Protein AF-A0A3B8W285-F1 (afdb_monomer)

Solvent-accessible surface area (backbone atoms only — not comparable to full-atom values): 14422 Å² total; per-residue (Å²): 135,90,83,89,79,91,83,79,86,81,79,77,78,78,77,78,75,62,75,26,30,38,32,30,69,88,68,50,74,49,61,34,55,68,43,82,42,86,53,94,44,56,13,34,39,40,37,43,49,100,56,81,46,75,44,44,38,85,51,39,54,36,34,39,49,89,80,42,44,29,32,54,42,79,53,93,93,20,34,38,73,24,41,56,78,41,83,57,55,45,22,33,32,27,30,60,43,98,92,41,95,49,66,74,39,46,36,41,33,36,74,88,68,54,69,46,69,69,52,89,74,58,40,38,62,55,50,18,61,73,40,49,93,40,54,75,58,16,48,37,20,56,76,55,81,41,54,80,91,40,44,72,56,52,42,51,52,50,31,51,50,51,47,52,51,47,49,50,52,51,56,60,60,44,64,78,76,43,74,58,57,55,48,49,54,49,51,53,52,54,56,72,70,56,87,58,82,63,47,69,60,40,52,52,43,51,50,53,52,51,55,34,54,71,67,73,44,86,80,56,66,65,55,59,53,48,41,54,61,59,26,65,89,36,64,70,61,35,54,53,48,50,59,41,53,56,51,62,60,72,76,106

pLDDT: mean 85.95, std 15.09, range [41.0, 97.81]

Secondary structure (DSSP, 8-state):
--------------------EEEETTS-EEESEEEEE--SSB-EEEEESSSEEEEETTTEEEEEETTEEEEEEEETTEEEEEEEEE-SSEEEEEE--TT-SS--EEEEEETTS-EEE--SSSHHHHHHHHTTTSHHHHHHHHHTSS-GGGHHHHHHHHHHHHHHHHHHHHHSSS-S--HHHHHHHHHHHHHHH---TTHHHHHHHHHHHHHHHHTTPPPPHHHHHHHHHHGGG-HHHHHHHHHHHHHHHH--

Radius of gyration: 27.96 Å; Cα contacts (8 Å, |Δi|>4): 337; chains: 1; bounding box: 48×95×62 Å

Sequence (252 aa):
MKWLLFSLGCAAATLGHTQDFVVLNTRDTLRGKVKLMSYDLLDRVHLQGERKQTFTAREVRMVQLEGITYRPVRLGNGVRFMQELRSGYLSFYAYREPTSNRYDGRLLQLASGNQIDLPNIGFKKQVSEFLRECPALADSIREGKKGRNELDLIITEFNACMDAKTANRTAGAIPAATPVAANVTRLQQELSEADFPNKKDAEDMLSDIIKRTSNNEKLPNYLVEGLTNLLRTQPELLEQWNNIKDALRKGN

Nearest PDB structures (foldseek):
  6c48-assembly1_A  TM=5.195E-01  e=3.027E+00  Homo sapiens
  8glv-assembly1_Eb  TM=1.574E-01  e=5.348E-01  Chlamydomonas reinhardtii

Foldseek 3Di:
DDDDDDDDDPPPPPPPFPFKWWQFPVRDIGTAAWDWADDDAWIKIWGDDVDIDIDILNGTAWIQHRNWIWHFADDVRHTDTWTFPDDAQKTKTFDADPVGPDSPWIKIAGPVNDIDTCDPPCNLPPVLVVLVVQNVLSVCSVVPVDDPVCVVVSRVVSRVSVVVVVVVLVVVLVPPDDVLNVLLVVLLVVLVVDDDPCSVVLNVLSVVVSVCVSVVHDDDPCSLVVNLVRCPVPVVSNVSSVVSVVVSVVVD

Mean predicted aligned error: 15.87 Å

Structure (mmCIF, N/CA/C/O backbone):
data_AF-A0A3B8W285-F1
#
_entry.id   AF-A0A3B8W285-F1
#
loop_
_atom_site.group_PDB
_atom_site.id
_atom_site.type_symbol
_atom_site.label_atom_id
_atom_site.label_alt_id
_atom_site.label_comp_id
_atom_site.label_asym_id
_atom_site.label_entity_id
_atom_site.label_seq_id
_atom_site.pdbx_PDB_ins_code
_atom_site.Cartn_x
_atom_site.Cartn_y
_atom_site.Cartn_z
_atom_site.occupancy
_atom_site.B_iso_or_equiv
_atom_site.auth_seq_id
_atom_site.auth_comp_id
_atom_site.auth_asym_id
_atom_site.auth_atom_id
_atom_site.pdbx_PDB_model_num
ATOM 1 N N . MET A 1 1 ? 26.100 -58.372 28.483 1.00 41.75 1 MET A N 1
ATOM 2 C CA . MET A 1 1 ? 26.082 -57.879 27.089 1.00 41.75 1 MET A CA 1
ATOM 3 C C . MET A 1 1 ? 24.917 -56.918 26.938 1.00 41.75 1 MET A C 1
ATOM 5 O O . MET A 1 1 ? 23.794 -57.285 27.249 1.00 41.75 1 MET A O 1
ATOM 9 N N . LYS A 1 2 ? 25.228 -55.672 26.566 1.00 42.31 2 LYS A N 1
ATOM 10 C CA . LYS A 1 2 ? 24.300 -54.567 26.292 1.00 42.31 2 LYS A CA 1
ATOM 11 C C . LYS A 1 2 ? 23.461 -54.875 25.053 1.00 42.31 2 LYS A C 1
ATOM 13 O O . LYS A 1 2 ? 24.070 -55.133 24.025 1.00 42.31 2 LYS A O 1
ATOM 18 N N . TRP A 1 3 ? 22.142 -54.725 25.121 1.00 41.72 3 TRP A N 1
ATOM 19 C CA . TRP A 1 3 ? 21.320 -54.410 23.948 1.00 41.72 3 TRP A CA 1
ATOM 20 C C . TRP A 1 3 ? 20.362 -53.269 24.311 1.00 41.72 3 TRP A C 1
ATOM 22 O O . TRP A 1 3 ? 19.372 -53.450 25.011 1.00 41.72 3 TRP A O 1
ATOM 32 N N . LEU A 1 4 ? 20.756 -52.071 23.878 1.00 48.91 4 LEU A N 1
ATOM 33 C CA . LEU A 1 4 ? 19.952 -50.857 23.771 1.00 48.91 4 LEU A CA 1
ATOM 34 C C . LEU A 1 4 ? 19.310 -50.871 22.376 1.00 48.91 4 LEU A C 1
ATOM 36 O O . LEU A 1 4 ? 20.034 -50.894 21.386 1.00 48.91 4 LEU A O 1
ATOM 40 N N . LEU A 1 5 ? 17.983 -50.826 22.299 1.00 51.00 5 LEU A N 1
ATOM 41 C CA . LEU A 1 5 ? 17.200 -50.519 21.092 1.00 51.00 5 LEU A CA 1
ATOM 42 C C . LEU A 1 5 ? 16.100 -49.562 21.581 1.00 51.00 5 LEU A C 1
ATOM 44 O O . LEU A 1 5 ? 15.253 -49.976 22.360 1.00 51.00 5 LEU A O 1
ATOM 48 N N . PHE A 1 6 ? 16.203 -48.235 21.452 1.00 53.69 6 PHE A N 1
ATOM 49 C CA . PHE A 1 6 ? 16.161 -47.388 20.249 1.00 53.69 6 PHE A CA 1
ATOM 50 C C . PHE A 1 6 ? 14.916 -47.611 19.380 1.00 53.69 6 PHE A C 1
ATOM 52 O O . PHE A 1 6 ? 14.901 -48.474 18.510 1.00 53.69 6 PHE A O 1
ATOM 59 N N . SER A 1 7 ? 13.871 -46.820 19.643 1.00 51.09 7 SER A N 1
ATOM 60 C CA . SER A 1 7 ? 12.795 -46.358 18.737 1.00 51.09 7 SER A CA 1
ATOM 61 C C . SER A 1 7 ? 11.650 -45.825 19.620 1.00 51.09 7 SER A C 1
ATOM 63 O O . SER A 1 7 ? 11.424 -46.345 20.701 1.00 51.09 7 SER A O 1
ATOM 65 N N . LEU A 1 8 ? 10.895 -44.776 19.316 1.00 47.47 8 LEU A N 1
ATOM 66 C CA . LEU A 1 8 ? 10.799 -43.898 18.161 1.00 47.47 8 LEU A CA 1
ATOM 67 C C . LEU A 1 8 ? 10.173 -42.602 18.715 1.00 47.47 8 LEU A C 1
ATOM 69 O O . LEU A 1 8 ? 9.067 -42.631 19.251 1.00 47.47 8 LEU A O 1
ATOM 73 N N . GLY A 1 9 ? 10.880 -41.475 18.655 1.00 49.47 9 GLY A N 1
ATOM 74 C CA . GLY A 1 9 ? 10.303 -40.183 19.023 1.00 49.47 9 GLY A CA 1
ATOM 75 C C . GLY A 1 9 ? 9.387 -39.696 17.904 1.00 49.47 9 GLY A C 1
ATOM 76 O O . GLY A 1 9 ? 9.877 -39.252 16.869 1.00 49.47 9 GLY A O 1
ATOM 77 N N . CYS A 1 10 ? 8.068 -39.774 18.094 1.00 51.81 10 CYS A N 1
ATOM 78 C CA . CYS A 1 10 ? 7.107 -39.058 17.256 1.00 51.81 10 CYS A CA 1
ATOM 79 C C . CYS A 1 10 ? 7.276 -37.551 17.489 1.00 51.81 10 CYS A C 1
ATOM 81 O O . CYS A 1 10 ? 6.694 -36.980 18.409 1.00 51.81 10 CYS A O 1
ATOM 83 N N . ALA A 1 11 ? 8.077 -36.900 16.647 1.00 52.97 11 ALA A N 1
ATOM 84 C CA . ALA A 1 11 ? 8.055 -35.454 16.509 1.00 52.97 11 ALA A CA 1
ATOM 85 C C . ALA A 1 11 ? 6.725 -35.058 15.846 1.00 52.97 11 ALA A C 1
ATOM 87 O O . ALA A 1 11 ? 6.586 -35.088 14.624 1.00 52.97 11 ALA A O 1
ATOM 88 N N . ALA A 1 12 ? 5.720 -34.740 16.662 1.00 55.06 12 ALA A N 1
ATOM 89 C CA . ALA A 1 12 ? 4.496 -34.111 16.195 1.00 55.06 12 ALA A CA 1
ATOM 90 C C . ALA A 1 12 ? 4.842 -32.697 15.705 1.00 55.06 12 ALA A C 1
ATOM 92 O O . ALA A 1 12 ? 5.025 -31.775 16.497 1.00 55.06 12 ALA A O 1
ATOM 93 N N . ALA A 1 13 ? 4.963 -32.536 14.388 1.00 54.25 13 ALA A N 1
ATOM 94 C CA . ALA A 1 13 ? 4.990 -31.228 13.759 1.00 54.25 13 ALA A CA 1
ATOM 95 C C . ALA A 1 13 ? 3.625 -30.566 13.997 1.00 54.25 13 ALA A C 1
ATOM 97 O O . ALA A 1 13 ? 2.634 -30.895 13.346 1.00 54.25 13 ALA A O 1
ATOM 98 N N . THR A 1 14 ? 3.554 -29.650 14.962 1.00 53.72 14 THR A N 1
ATOM 99 C CA . THR A 1 14 ? 2.408 -28.757 15.119 1.00 53.72 14 THR A CA 1
ATOM 100 C C . THR A 1 14 ? 2.377 -27.831 13.909 1.00 53.72 14 THR A C 1
ATOM 102 O O . THR A 1 14 ? 3.060 -26.807 13.879 1.00 53.72 14 THR A O 1
ATOM 105 N N . LEU A 1 15 ? 1.609 -28.205 12.886 1.00 49.81 15 LEU A N 1
ATOM 106 C CA . LEU A 1 15 ? 1.186 -27.289 11.836 1.00 49.81 15 LEU A CA 1
ATOM 107 C C . LEU A 1 15 ? 0.346 -26.207 12.518 1.00 49.81 15 LEU A C 1
ATOM 109 O O . LEU A 1 15 ? -0.826 -26.413 12.826 1.00 49.81 15 LEU A O 1
ATOM 113 N N . GLY A 1 16 ? 0.973 -25.074 12.832 1.00 49.16 16 GLY A N 1
ATOM 114 C CA . GLY A 1 16 ? 0.271 -23.901 13.324 1.00 49.16 16 GLY A CA 1
ATOM 115 C C . GLY A 1 16 ? -0.684 -23.422 12.241 1.00 49.16 16 GLY A C 1
ATOM 116 O O . GLY A 1 16 ? -0.274 -22.714 11.325 1.00 49.16 16 GLY A O 1
ATOM 117 N N . HIS A 1 17 ? -1.953 -23.820 12.316 1.00 58.84 17 HIS A N 1
ATOM 118 C CA . HIS A 1 17 ? -2.992 -23.196 11.513 1.00 58.84 17 HIS A CA 1
ATOM 119 C C . HIS A 1 17 ? -3.120 -21.746 11.969 1.00 58.84 17 HIS A C 1
ATOM 121 O O . HIS A 1 17 ? -3.664 -21.454 13.034 1.00 58.84 17 HIS A O 1
ATOM 127 N N . THR A 1 18 ? -2.580 -20.829 11.167 1.00 72.69 18 THR A N 1
ATOM 128 C CA . THR A 1 18 ? -2.846 -19.403 11.318 1.00 72.69 18 THR A CA 1
ATOM 129 C C . THR A 1 18 ? -4.350 -19.204 11.182 1.00 72.69 18 THR A C 1
ATOM 131 O O . THR A 1 18 ? -4.908 -19.379 10.104 1.00 72.69 18 THR A O 1
ATOM 134 N N . GLN A 1 19 ? -5.012 -18.897 12.295 1.00 87.12 19 GLN A N 1
ATOM 135 C CA . GLN A 1 19 ? -6.449 -18.668 12.320 1.00 87.12 19 GLN A CA 1
ATOM 136 C C . GLN A 1 19 ? -6.794 -17.443 11.468 1.00 87.12 19 GLN A C 1
ATOM 138 O O . GLN A 1 19 ? -6.199 -16.383 11.667 1.00 87.12 19 GLN A O 1
ATOM 143 N N . ASP A 1 20 ? -7.771 -17.582 10.572 1.00 95.44 20 ASP A N 1
ATOM 144 C CA . ASP A 1 20 ? -8.272 -16.485 9.743 1.00 95.44 20 ASP A CA 1
ATOM 145 C C . ASP A 1 20 ? -8.835 -15.337 10.596 1.00 95.44 20 ASP A C 1
ATOM 147 O O . ASP A 1 20 ? -9.425 -15.539 11.669 1.00 95.44 20 ASP A O 1
ATOM 151 N N . PHE A 1 21 ? -8.668 -14.110 10.105 1.00 96.12 21 PHE A N 1
ATOM 152 C CA . PHE A 1 21 ? -9.188 -12.921 10.770 1.00 96.12 21 PHE A CA 1
ATOM 153 C C . PHE A 1 21 ? -9.436 -11.762 9.808 1.00 96.12 21 PHE A C 1
ATOM 155 O O . PHE A 1 21 ? -8.876 -11.677 8.717 1.00 96.12 21 PHE A O 1
ATOM 162 N N . VAL A 1 22 ? -10.271 -10.829 10.247 1.00 97.19 22 VAL A N 1
ATOM 163 C CA . VAL A 1 22 ? -10.551 -9.563 9.574 1.00 97.19 22 VAL A CA 1
ATOM 164 C C . VAL A 1 22 ? -10.135 -8.438 10.507 1.00 97.19 22 VAL A C 1
ATOM 166 O O . VAL A 1 22 ? -10.511 -8.432 11.676 1.00 97.19 22 VAL A O 1
ATOM 169 N N . VAL A 1 23 ? -9.374 -7.477 9.994 1.00 96.94 23 VAL A N 1
ATOM 170 C CA . VAL A 1 23 ? -9.072 -6.229 10.700 1.00 96.94 23 VAL A CA 1
ATOM 171 C C . VAL A 1 23 ? -9.965 -5.147 10.122 1.00 96.94 23 VAL A C 1
ATOM 173 O O . VAL A 1 23 ? -9.917 -4.898 8.918 1.00 96.94 23 VAL A O 1
ATOM 176 N N . LEU A 1 24 ? -10.770 -4.503 10.958 1.00 96.81 24 LEU A N 1
ATOM 177 C CA . LEU A 1 24 ? -11.629 -3.390 10.564 1.00 96.81 24 LEU A CA 1
ATOM 178 C C . LEU A 1 24 ? -10.856 -2.065 10.550 1.00 96.81 24 LEU A C 1
ATOM 180 O O . LEU A 1 24 ? -9.805 -1.919 11.179 1.00 96.81 24 LEU A O 1
ATOM 184 N N . ASN A 1 25 ? -11.399 -1.060 9.866 1.00 91.62 25 ASN A N 1
ATOM 185 C CA . ASN A 1 25 ? -10.850 0.300 9.897 1.00 91.62 25 ASN A CA 1
ATOM 186 C C . ASN A 1 25 ? -10.944 0.944 11.292 1.00 91.62 25 ASN A C 1
ATOM 188 O O . ASN A 1 25 ? -10.107 1.779 11.631 1.00 91.62 25 ASN A O 1
ATOM 192 N N . THR A 1 26 ? -11.874 0.479 12.135 1.00 91.75 26 THR A N 1
ATOM 193 C CA . THR A 1 26 ? -11.964 0.806 13.572 1.00 91.75 26 THR A CA 1
ATOM 194 C C . THR A 1 26 ? -10.826 0.210 14.408 1.00 91.75 26 THR A C 1
ATOM 196 O O . THR A 1 26 ? -10.716 0.526 15.586 1.00 91.75 26 THR A O 1
ATOM 199 N N . ARG A 1 27 ? -9.937 -0.590 13.796 1.00 82.12 27 ARG A N 1
ATOM 200 C CA . ARG A 1 27 ? -8.829 -1.344 14.414 1.00 82.12 27 ARG A CA 1
ATOM 201 C C . ARG A 1 27 ? -9.248 -2.566 15.231 1.00 82.12 27 ARG A C 1
ATOM 203 O O . ARG A 1 27 ? -8.385 -3.212 15.821 1.00 82.12 27 ARG A O 1
ATOM 210 N N . ASP A 1 28 ? -10.517 -2.949 15.177 1.00 89.12 28 ASP A N 1
ATOM 211 C CA . ASP A 1 28 ? -10.965 -4.220 15.740 1.00 89.12 28 ASP A CA 1
ATOM 212 C C . ASP A 1 28 ? -10.448 -5.387 14.898 1.00 89.12 28 ASP A C 1
ATOM 214 O O . ASP A 1 28 ? -10.503 -5.357 13.666 1.00 89.12 28 ASP A O 1
ATOM 218 N N . THR A 1 29 ? -9.949 -6.427 15.564 1.00 95.25 29 THR A N 1
ATOM 219 C CA . THR A 1 29 ? -9.550 -7.680 14.915 1.00 95.25 29 THR A CA 1
ATOM 220 C C . THR A 1 29 ? -10.549 -8.760 15.276 1.00 95.25 29 THR A C 1
ATOM 222 O O . THR A 1 29 ? -10.659 -9.156 16.435 1.00 95.25 29 THR A O 1
ATOM 225 N N . LEU A 1 30 ? -11.266 -9.254 14.275 1.00 95.31 30 LEU A N 1
ATOM 226 C CA . LEU A 1 30 ? -12.302 -10.259 14.437 1.00 95.31 30 LEU A CA 1
ATOM 227 C C . LEU A 1 30 ? -11.817 -11.586 13.856 1.00 95.31 30 LEU A C 1
ATOM 229 O O . LEU A 1 30 ? -11.420 -11.655 12.693 1.00 95.31 30 LEU A O 1
ATOM 233 N N . ARG A 1 31 ? -11.836 -12.644 14.668 1.00 95.44 31 ARG A N 1
ATOM 234 C CA . ARG A 1 31 ? -11.354 -13.983 14.299 1.00 95.44 31 ARG A CA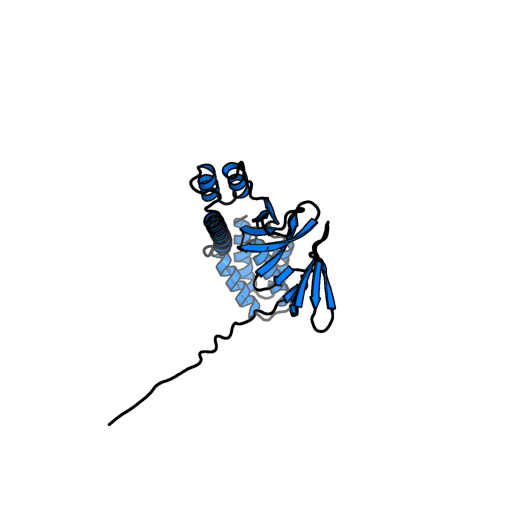 1
ATOM 235 C C . ARG A 1 31 ? -12.523 -14.911 14.004 1.00 95.44 31 ARG A C 1
ATOM 237 O O . ARG A 1 31 ? -13.576 -14.808 14.629 1.00 95.44 31 ARG A O 1
ATOM 244 N N . GLY A 1 32 ? -12.338 -15.835 13.071 1.00 94.31 32 GLY A N 1
ATOM 245 C CA . GLY A 1 32 ? -13.382 -16.780 12.680 1.00 94.31 32 GLY A CA 1
ATOM 246 C C . GLY A 1 32 ? -13.183 -17.266 11.258 1.00 94.31 32 GLY A C 1
ATOM 247 O O . GLY A 1 32 ? -12.227 -16.881 10.599 1.00 94.31 32 GLY A O 1
ATOM 248 N N . LYS A 1 33 ? -14.095 -18.102 10.764 1.00 95.56 33 LYS A N 1
ATOM 249 C CA . LYS A 1 33 ? -14.014 -18.578 9.381 1.00 95.56 33 LYS A CA 1
ATOM 250 C C . LYS A 1 33 ? -14.341 -17.432 8.431 1.00 95.56 33 LYS A C 1
ATOM 252 O O . LYS A 1 33 ? -15.436 -16.866 8.496 1.00 95.56 33 LYS A O 1
ATOM 257 N N . VAL A 1 34 ? -13.407 -17.115 7.543 1.00 96.81 34 VAL A N 1
ATOM 258 C CA . VAL A 1 34 ? -13.532 -16.001 6.607 1.00 96.81 34 VAL A CA 1
ATOM 259 C C . VAL A 1 34 ? -13.920 -16.498 5.217 1.00 96.81 34 VAL A C 1
ATOM 261 O O . VAL A 1 34 ? -13.462 -17.536 4.751 1.00 96.81 34 VAL A O 1
ATOM 264 N N . LYS A 1 35 ? -14.776 -15.745 4.523 1.00 96.75 35 LYS A N 1
ATOM 265 C CA . LYS A 1 35 ? -15.060 -15.943 3.100 1.00 96.75 35 LYS A CA 1
ATOM 266 C C . LYS A 1 35 ? -15.133 -14.603 2.380 1.00 96.75 35 LYS A C 1
ATOM 268 O O . LYS A 1 35 ? -15.957 -13.757 2.726 1.00 96.75 35 LYS A O 1
ATOM 273 N N . LEU A 1 36 ? -14.311 -14.431 1.349 1.00 95.81 36 LEU A N 1
ATOM 274 C CA . LEU A 1 36 ? -14.370 -13.268 0.465 1.00 95.81 36 LEU A CA 1
ATOM 275 C C . LEU A 1 36 ? -15.492 -13.436 -0.566 1.00 95.81 36 LEU A C 1
ATOM 277 O O . LEU A 1 36 ? -15.681 -14.511 -1.135 1.00 95.81 36 LEU A O 1
ATOM 281 N N . MET A 1 37 ? -16.225 -12.356 -0.807 1.00 94.44 37 MET A N 1
ATOM 282 C CA . MET A 1 37 ? -17.352 -12.286 -1.730 1.00 94.44 37 MET A CA 1
ATOM 283 C C . MET A 1 37 ? -17.114 -11.140 -2.713 1.00 94.44 37 MET A C 1
ATOM 285 O O . MET A 1 37 ? -17.034 -9.977 -2.315 1.00 94.44 37 MET A O 1
ATOM 289 N N . SER A 1 38 ? -16.998 -11.468 -3.996 1.00 91.12 38 SER A N 1
ATOM 290 C CA . SER A 1 38 ? -16.853 -10.482 -5.071 1.00 91.12 38 SER A CA 1
ATOM 291 C C . SER A 1 38 ? -18.216 -9.946 -5.486 1.00 91.12 38 SER A C 1
ATOM 293 O O . SER A 1 38 ? -19.158 -10.721 -5.634 1.00 91.12 38 SER A O 1
ATOM 295 N N . TYR A 1 39 ? -18.298 -8.644 -5.732 1.00 90.25 39 TYR A N 1
ATOM 296 C CA . TYR A 1 39 ? -19.475 -7.982 -6.311 1.00 90.25 39 TYR A CA 1
ATOM 297 C C . TYR A 1 39 ? -19.027 -7.007 -7.399 1.00 90.25 39 TYR A C 1
ATOM 299 O O . TYR A 1 39 ? -17.837 -6.779 -7.531 1.00 90.25 39 TYR A O 1
ATOM 307 N N . ASP A 1 40 ? -19.919 -6.364 -8.149 1.00 85.19 40 ASP A N 1
ATOM 308 C CA . ASP A 1 40 ? -19.495 -5.533 -9.293 1.00 85.19 40 ASP A CA 1
ATOM 309 C C . ASP A 1 40 ? -18.757 -4.247 -8.908 1.00 85.19 40 ASP A C 1
ATOM 311 O O . ASP A 1 40 ? -17.862 -3.814 -9.626 1.00 85.19 40 ASP A O 1
ATOM 315 N N . LEU A 1 41 ? -19.060 -3.649 -7.756 1.00 90.88 41 LEU A N 1
ATOM 316 C CA . LEU A 1 41 ? -18.457 -2.372 -7.341 1.00 90.88 41 LEU A CA 1
ATOM 317 C C . LEU A 1 41 ? -17.748 -2.446 -5.991 1.00 90.88 41 LEU A C 1
ATOM 319 O O . LEU A 1 41 ? -16.820 -1.682 -5.735 1.00 90.88 41 LEU A O 1
ATOM 323 N N . LEU A 1 42 ? -18.186 -3.327 -5.097 1.00 94.69 42 LEU A N 1
ATOM 324 C CA . LEU A 1 42 ? -17.699 -3.324 -3.725 1.00 94.69 42 LEU A CA 1
ATOM 325 C C . LEU A 1 42 ? -17.701 -4.732 -3.151 1.00 94.69 42 LEU A C 1
ATOM 327 O O . LEU A 1 42 ? -18.758 -5.262 -2.809 1.00 94.69 42 LEU A O 1
ATOM 331 N N . ASP A 1 43 ? -16.511 -5.311 -3.029 1.00 95.75 43 ASP A N 1
ATOM 332 C CA . ASP A 1 43 ? -16.357 -6.631 -2.429 1.00 95.75 43 ASP A CA 1
ATOM 333 C C . ASP A 1 43 ? -16.793 -6.625 -0.957 1.00 95.75 43 ASP A C 1
ATOM 335 O O . ASP A 1 43 ? -16.817 -5.592 -0.277 1.00 95.75 43 ASP A O 1
ATOM 339 N N . ARG A 1 44 ? -17.149 -7.807 -0.456 1.00 97.69 44 ARG A N 1
ATOM 340 C CA . ARG A 1 44 ? -17.528 -8.033 0.940 1.00 97.69 44 ARG A CA 1
ATOM 341 C C . ARG A 1 44 ? -16.757 -9.207 1.518 1.00 97.69 44 ARG A C 1
ATOM 343 O O . ARG A 1 44 ? -16.269 -10.070 0.794 1.00 97.69 44 ARG A O 1
ATOM 350 N N . VAL A 1 45 ? -16.686 -9.253 2.837 1.00 97.56 45 VAL A N 1
ATOM 351 C CA . VAL A 1 45 ? -16.172 -10.389 3.590 1.00 97.56 45 VAL A CA 1
ATOM 352 C C . VAL A 1 45 ? -17.256 -10.890 4.532 1.00 97.56 45 VAL A C 1
ATOM 354 O O . VAL A 1 45 ? -17.870 -10.117 5.266 1.00 97.56 45 VAL A O 1
ATOM 357 N N . HIS A 1 46 ? -17.516 -12.191 4.484 1.00 97.75 46 HIS A N 1
ATOM 358 C CA . HIS A 1 46 ? -18.317 -12.887 5.478 1.00 97.75 46 HIS A CA 1
ATOM 359 C C . HIS A 1 46 ? -17.382 -13.445 6.543 1.00 97.75 46 HIS A C 1
ATOM 361 O O . HIS A 1 46 ? -16.450 -14.183 6.221 1.00 97.75 46 HIS A O 1
ATOM 367 N N . LEU A 1 47 ? -17.661 -13.118 7.798 1.00 96.94 47 LEU A N 1
ATOM 368 C CA . LEU A 1 47 ? -16.971 -13.667 8.952 1.00 96.94 47 LEU A CA 1
ATOM 369 C C . LEU A 1 47 ? -17.953 -14.507 9.765 1.00 96.94 47 LEU A C 1
ATOM 371 O O . LEU A 1 47 ? -19.014 -14.028 10.165 1.00 96.94 47 LEU A O 1
ATOM 375 N N . GLN A 1 48 ? -17.589 -15.758 10.018 1.00 95.94 48 GLN A N 1
ATOM 376 C CA . GLN A 1 48 ? -18.318 -16.656 10.902 1.00 95.94 48 GLN A CA 1
ATOM 377 C C . GLN A 1 48 ? -17.500 -16.875 12.181 1.00 95.94 48 GLN A C 1
ATOM 379 O O . GLN A 1 48 ? -16.608 -17.724 12.215 1.00 95.94 48 GLN A O 1
ATOM 384 N N . GLY A 1 49 ? -17.806 -16.082 13.209 1.00 91.12 49 GLY A N 1
ATOM 385 C CA . GLY A 1 49 ? -17.354 -16.282 14.590 1.00 91.12 49 GLY A CA 1
ATOM 386 C C . GLY A 1 49 ? -18.515 -16.766 15.461 1.00 91.12 49 GLY A C 1
ATOM 387 O O . GLY A 1 49 ? -19.283 -17.632 15.036 1.00 91.12 49 GLY A O 1
ATOM 388 N N . GLU A 1 50 ? -18.699 -16.149 16.634 1.00 89.38 50 GLU A N 1
ATOM 389 C CA . GLU A 1 50 ? -19.880 -16.367 17.492 1.00 89.38 50 GLU A CA 1
ATOM 390 C C . GLU A 1 50 ? -21.190 -16.034 16.769 1.00 89.38 50 GLU A C 1
ATOM 392 O O . GLU A 1 50 ? -22.197 -16.729 16.895 1.00 89.38 50 GLU A O 1
ATOM 397 N N . ARG A 1 51 ? -21.166 -14.962 15.971 1.00 92.12 51 ARG A N 1
ATOM 398 C CA . ARG A 1 51 ? -22.255 -14.560 15.085 1.00 92.12 51 ARG A CA 1
ATOM 399 C C . ARG A 1 51 ? -21.719 -14.398 13.676 1.00 92.12 51 ARG A C 1
ATOM 401 O O . ARG A 1 51 ? -20.559 -14.044 13.463 1.00 92.12 51 ARG A O 1
ATOM 408 N N . LYS A 1 52 ? -22.589 -14.646 12.701 1.00 95.50 52 LYS A N 1
ATOM 409 C CA . LYS A 1 52 ? -22.286 -14.363 11.303 1.00 95.50 52 LYS A CA 1
ATOM 410 C C . LYS A 1 52 ? -22.343 -12.854 11.081 1.00 95.50 52 LYS A C 1
ATOM 412 O O . LYS A 1 52 ? -23.377 -12.239 11.325 1.00 95.50 52 LYS A O 1
ATOM 417 N N . GLN A 1 53 ? -21.255 -12.279 10.590 1.00 96.94 53 GLN A N 1
ATOM 418 C CA . GLN A 1 53 ? -21.151 -10.861 10.257 1.00 96.94 53 GLN A CA 1
ATOM 419 C C . GLN A 1 53 ? -20.701 -10.691 8.807 1.00 96.94 53 GLN A C 1
ATOM 421 O O . GLN A 1 53 ? -20.094 -11.582 8.208 1.00 96.94 53 GLN A O 1
ATOM 426 N N . THR A 1 54 ? -21.051 -9.556 8.211 1.00 97.62 54 THR A N 1
ATOM 427 C CA . THR A 1 54 ? -20.665 -9.196 6.845 1.00 97.62 54 THR A CA 1
ATOM 428 C C . THR A 1 54 ? -20.160 -7.770 6.846 1.00 97.62 54 THR A C 1
ATOM 430 O O . THR A 1 54 ? -20.853 -6.889 7.341 1.00 97.62 54 THR A O 1
ATOM 433 N N . PHE A 1 55 ? -18.985 -7.561 6.264 1.00 97.31 55 PHE A N 1
ATOM 434 C CA . PHE A 1 55 ? -18.364 -6.247 6.139 1.00 97.31 55 PHE A CA 1
ATOM 435 C C . PHE A 1 55 ? -18.058 -5.968 4.673 1.00 97.31 55 PHE A C 1
ATOM 437 O O . PHE A 1 55 ? -17.702 -6.871 3.914 1.00 97.31 55 PHE A O 1
ATOM 444 N N . THR A 1 56 ? -18.197 -4.722 4.256 1.00 97.56 56 THR A N 1
ATOM 445 C CA . THR A 1 56 ? -17.778 -4.255 2.936 1.00 97.56 56 THR A CA 1
ATOM 446 C C . THR A 1 56 ? -16.277 -3.984 2.909 1.00 97.56 56 THR A C 1
ATOM 448 O O . THR A 1 56 ? -15.659 -3.699 3.933 1.00 97.56 56 THR A O 1
ATOM 451 N N . ALA A 1 57 ? -15.671 -3.984 1.722 1.00 96.50 57 ALA A N 1
ATOM 452 C CA . ALA A 1 57 ? -14.257 -3.649 1.556 1.00 96.50 57 ALA A CA 1
ATOM 453 C C . ALA A 1 57 ? -13.893 -2.223 2.028 1.00 96.50 57 ALA A C 1
ATOM 455 O O . ALA A 1 57 ? -12.722 -1.936 2.236 1.00 96.50 57 ALA A O 1
ATOM 456 N N . ARG A 1 58 ? -14.879 -1.336 2.239 1.00 95.31 58 ARG A N 1
ATOM 457 C CA . ARG A 1 58 ? -14.681 0.002 2.828 1.00 95.31 58 ARG A CA 1
ATOM 458 C C . ARG A 1 58 ? -14.601 -0.001 4.353 1.00 95.31 58 ARG A C 1
ATOM 460 O O . ARG A 1 58 ? -14.088 0.952 4.925 1.00 95.31 58 ARG A O 1
ATOM 467 N N . GLU A 1 59 ? -15.127 -1.026 5.011 1.00 96.31 59 GLU A N 1
ATOM 468 C CA . GLU A 1 59 ? -15.115 -1.159 6.477 1.00 96.31 59 GLU A CA 1
ATOM 469 C C . GLU A 1 59 ? -13.910 -1.968 6.964 1.00 96.31 59 GLU A C 1
ATOM 471 O O . GLU A 1 59 ? -13.546 -1.929 8.139 1.00 96.31 59 GLU A O 1
ATOM 476 N N . VAL A 1 60 ? -13.278 -2.692 6.046 1.00 97.12 60 VAL A N 1
ATOM 477 C CA . VAL A 1 60 ? -12.157 -3.585 6.305 1.00 97.12 60 VAL A CA 1
ATOM 478 C C . VAL A 1 60 ? -10.845 -2.871 6.003 1.00 97.12 60 VAL A C 1
ATOM 480 O O . VAL A 1 60 ? -10.750 -2.104 5.053 1.00 97.12 60 VAL A O 1
ATOM 483 N N . ARG A 1 61 ? -9.820 -3.156 6.801 1.00 95.50 61 ARG A N 1
ATOM 484 C CA . ARG A 1 61 ? -8.434 -2.732 6.589 1.00 95.50 61 ARG A CA 1
ATOM 485 C C . ARG A 1 61 ? -7.599 -3.830 5.938 1.00 95.50 61 ARG A C 1
ATOM 487 O O . ARG A 1 61 ? -6.792 -3.562 5.051 1.00 95.50 61 ARG A O 1
ATOM 494 N N . MET A 1 62 ? -7.755 -5.061 6.413 1.00 96.75 62 MET A N 1
ATOM 495 C CA . MET A 1 62 ? -7.136 -6.248 5.831 1.00 96.75 62 MET A CA 1
ATOM 496 C C . MET A 1 62 ? -7.890 -7.509 6.239 1.00 96.75 62 MET A C 1
ATOM 498 O O . MET A 1 62 ? -8.619 -7.523 7.231 1.00 96.75 62 MET A O 1
ATOM 502 N N . VAL A 1 63 ? -7.663 -8.576 5.491 1.00 97.75 63 VAL A N 1
ATOM 503 C CA . VAL A 1 63 ? -8.164 -9.913 5.781 1.00 97.75 63 VAL A CA 1
ATOM 504 C C . VAL A 1 63 ? -6.992 -10.880 5.739 1.00 97.75 63 VAL A C 1
ATOM 506 O O . VAL A 1 63 ? -6.232 -10.866 4.777 1.00 97.75 63 VAL A O 1
ATOM 509 N N . GLN A 1 64 ? -6.859 -11.723 6.754 1.00 96.94 64 GLN A N 1
ATOM 510 C CA . GLN A 1 64 ? -6.003 -12.900 6.714 1.00 96.94 64 GLN A CA 1
ATOM 511 C C . GLN A 1 64 ? -6.885 -14.111 6.426 1.00 96.94 64 GLN A C 1
ATOM 513 O O . GLN A 1 64 ? -7.805 -14.396 7.194 1.00 96.94 64 GLN A O 1
ATOM 518 N N . LEU A 1 65 ? -6.614 -14.800 5.324 1.00 95.56 65 LEU A N 1
ATOM 519 C CA . LEU A 1 65 ? -7.343 -15.992 4.905 1.00 95.56 65 LEU A CA 1
ATOM 520 C C . LEU A 1 65 ? -6.337 -17.029 4.414 1.00 95.56 65 LEU A C 1
ATOM 522 O O . LEU A 1 65 ? -5.602 -16.758 3.467 1.00 95.56 65 LEU A O 1
ATOM 526 N N . GLU A 1 66 ? -6.297 -18.191 5.066 1.00 92.94 66 GLU A N 1
ATOM 527 C CA . GLU A 1 66 ? -5.423 -19.318 4.703 1.00 92.94 66 GLU A CA 1
ATOM 528 C C . GLU A 1 66 ? -3.934 -18.924 4.638 1.00 92.94 66 GLU A C 1
ATOM 530 O O . GLU A 1 66 ? -3.182 -19.348 3.765 1.00 92.94 66 GLU A O 1
ATOM 535 N N . GLY A 1 67 ? -3.497 -18.050 5.550 1.00 91.31 67 GLY A N 1
ATOM 536 C CA . GLY A 1 67 ? -2.121 -17.539 5.567 1.00 91.31 67 GLY A CA 1
ATOM 537 C C . GLY A 1 67 ? -1.814 -16.482 4.497 1.00 91.31 67 GLY A C 1
ATOM 538 O O . GLY A 1 67 ? -0.713 -15.940 4.493 1.00 91.31 67 GLY A O 1
ATOM 539 N N . ILE A 1 68 ? -2.786 -16.103 3.665 1.00 95.00 68 ILE A N 1
ATOM 540 C CA . ILE A 1 68 ? -2.649 -15.050 2.655 1.00 95.00 68 ILE A CA 1
ATOM 541 C C . ILE A 1 68 ? -3.304 -13.760 3.156 1.00 95.00 68 ILE A C 1
ATOM 543 O O . ILE A 1 68 ? -4.432 -13.761 3.658 1.00 95.00 68 ILE A O 1
ATOM 547 N N . THR A 1 69 ? -2.597 -12.646 2.989 1.00 96.88 69 THR A N 1
ATOM 548 C CA . THR A 1 69 ? -3.110 -11.311 3.298 1.00 96.88 69 THR A CA 1
ATOM 549 C C . THR A 1 69 ? -3.859 -10.748 2.100 1.00 96.88 69 THR A C 1
ATOM 551 O O . THR A 1 69 ? -3.341 -10.716 0.986 1.00 96.88 69 THR A O 1
ATOM 554 N N . TYR A 1 70 ? -5.065 -10.243 2.338 1.00 97.81 70 TYR A N 1
ATOM 555 C CA . TYR A 1 70 ? -5.851 -9.512 1.358 1.00 97.81 70 TYR A CA 1
ATOM 556 C C . TYR A 1 70 ? -6.108 -8.091 1.841 1.00 97.81 70 TYR A C 1
ATOM 558 O O . TYR A 1 70 ? -6.457 -7.869 3.004 1.00 97.81 70 TYR A O 1
ATOM 566 N N . ARG A 1 71 ? -5.997 -7.121 0.933 1.00 97.25 71 ARG A N 1
ATOM 567 C CA . ARG A 1 71 ? -6.311 -5.716 1.213 1.00 97.25 71 ARG A CA 1
ATOM 568 C C . ARG A 1 71 ? -7.376 -5.177 0.269 1.00 97.25 71 ARG A C 1
ATOM 570 O O . ARG A 1 71 ? -7.417 -5.585 -0.893 1.00 97.25 71 ARG A O 1
ATOM 577 N N . PRO A 1 72 ? -8.234 -4.264 0.747 1.00 96.38 72 PRO A N 1
ATOM 578 C CA . PRO A 1 72 ? -9.132 -3.528 -0.120 1.00 96.38 72 PRO A CA 1
ATOM 579 C C . PRO A 1 72 ? -8.336 -2.504 -0.932 1.00 96.38 72 PRO A C 1
ATOM 581 O O . PRO A 1 72 ? -7.698 -1.610 -0.382 1.00 96.38 72 PRO A O 1
ATOM 584 N N . VAL A 1 73 ? -8.388 -2.631 -2.251 1.00 95.81 73 VAL A N 1
ATOM 585 C CA . VAL A 1 73 ? -7.688 -1.756 -3.192 1.00 95.81 73 VAL A CA 1
ATOM 586 C C . VAL A 1 73 ? -8.684 -1.270 -4.239 1.00 95.81 73 VAL A C 1
ATOM 588 O O . VAL A 1 73 ? -9.554 -2.022 -4.690 1.00 95.81 73 VAL A O 1
ATOM 591 N N . ARG A 1 74 ? -8.597 0.011 -4.609 1.00 93.25 74 ARG A N 1
ATOM 592 C CA . ARG A 1 74 ? -9.447 0.582 -5.656 1.00 93.25 74 ARG A CA 1
ATOM 593 C C . ARG A 1 74 ? -9.022 0.017 -7.011 1.00 93.25 74 ARG A C 1
ATOM 595 O O . ARG A 1 74 ? -7.842 -0.010 -7.320 1.00 93.25 74 ARG A O 1
ATOM 602 N N . LEU A 1 75 ? -9.968 -0.407 -7.839 1.00 90.50 75 LEU A N 1
ATOM 603 C CA . LEU A 1 75 ? -9.708 -0.840 -9.213 1.00 90.50 75 LEU A CA 1
ATOM 604 C C . LEU A 1 75 ? -10.843 -0.341 -10.105 1.00 90.50 75 LEU A C 1
ATOM 606 O O . LEU A 1 75 ? -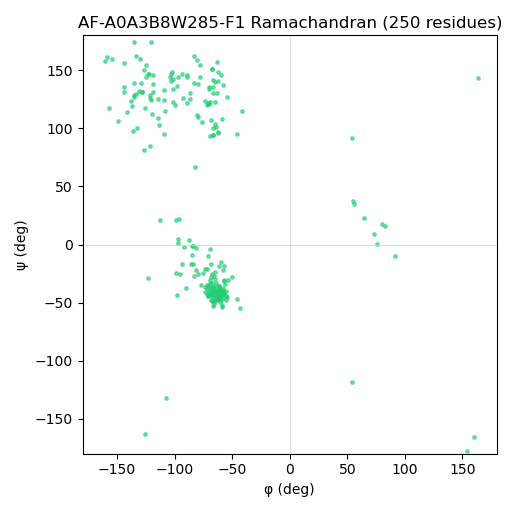12.001 -0.719 -9.918 1.00 90.50 75 LEU A O 1
ATOM 610 N N . GLY A 1 76 ? -10.519 0.567 -11.027 1.00 86.88 76 GLY A N 1
ATOM 611 C CA . GLY A 1 76 ? -11.518 1.309 -11.796 1.00 86.88 76 GLY A CA 1
ATOM 612 C C . GLY A 1 76 ? -12.526 2.017 -10.880 1.00 86.88 76 GLY A C 1
ATOM 613 O O . GLY A 1 76 ? -12.165 2.857 -10.047 1.00 86.88 76 GLY A O 1
ATOM 614 N N . ASN A 1 77 ? -13.798 1.640 -11.014 1.00 89.19 77 ASN A N 1
ATOM 615 C CA . ASN A 1 77 ? -14.914 2.233 -10.271 1.00 89.19 77 ASN A CA 1
ATOM 616 C C . ASN A 1 77 ? -15.232 1.505 -8.955 1.00 89.19 77 ASN A C 1
ATOM 618 O O . ASN A 1 77 ? -16.128 1.935 -8.229 1.00 89.19 77 ASN A O 1
ATOM 622 N N . GLY A 1 78 ? -14.525 0.412 -8.648 1.00 90.94 78 GLY A N 1
ATOM 623 C CA . GLY A 1 78 ? -14.821 -0.443 -7.503 1.00 90.94 78 GLY A CA 1
ATOM 624 C C . GLY A 1 78 ? -13.691 -0.573 -6.485 1.00 90.94 78 GLY A C 1
ATOM 625 O O . GLY A 1 78 ? -12.581 -0.080 -6.686 1.00 90.94 78 GLY A O 1
ATOM 626 N N . VAL A 1 79 ? -13.986 -1.256 -5.377 1.00 94.75 79 VAL A N 1
ATOM 627 C CA . VAL A 1 79 ? -13.010 -1.652 -4.350 1.00 94.75 79 VAL A CA 1
ATOM 628 C C . VAL A 1 79 ? -13.021 -3.170 -4.217 1.00 94.75 79 VAL A C 1
ATOM 630 O O . VAL A 1 79 ? -14.070 -3.775 -3.975 1.00 94.75 79 VAL A O 1
ATOM 633 N N . ARG A 1 80 ? -11.843 -3.770 -4.390 1.00 95.00 80 ARG A N 1
ATOM 634 C CA . ARG A 1 80 ? -11.630 -5.216 -4.474 1.00 95.00 80 ARG A CA 1
ATOM 635 C C . ARG A 1 80 ? -10.719 -5.703 -3.366 1.00 95.00 80 ARG A C 1
ATOM 637 O O . ARG A 1 80 ? -9.762 -5.013 -3.031 1.00 95.00 80 ARG A O 1
ATOM 644 N N . PHE A 1 81 ? -10.954 -6.913 -2.867 1.00 96.69 81 PHE A N 1
ATOM 645 C CA . PHE A 1 81 ? -9.955 -7.595 -2.044 1.00 96.69 81 PHE A CA 1
ATOM 646 C C . PHE A 1 81 ? -8.886 -8.232 -2.936 1.00 96.69 81 PHE A C 1
ATOM 648 O O . PHE A 1 81 ? -9.143 -9.215 -3.637 1.00 96.69 81 PHE A O 1
ATOM 655 N N . MET A 1 82 ? -7.684 -7.665 -2.900 1.00 97.06 82 MET A N 1
ATOM 656 C CA . MET A 1 82 ? -6.520 -8.132 -3.652 1.00 97.06 82 MET A CA 1
ATOM 657 C C . MET A 1 82 ? -5.548 -8.868 -2.737 1.00 97.06 82 MET A C 1
ATOM 659 O O . MET A 1 82 ? -5.392 -8.472 -1.585 1.00 97.06 82 MET A O 1
ATOM 663 N N . GLN A 1 83 ? -4.891 -9.909 -3.249 1.00 97.56 83 GLN A N 1
ATOM 664 C CA . GLN A 1 83 ? -3.818 -10.602 -2.534 1.00 97.56 83 GLN A CA 1
ATOM 665 C C . GLN A 1 83 ? -2.605 -9.683 -2.444 1.00 97.56 83 GLN A C 1
ATOM 667 O O . GLN A 1 83 ? -2.099 -9.233 -3.470 1.00 97.56 83 GLN A O 1
ATOM 672 N N . GLU A 1 84 ? -2.141 -9.404 -1.231 1.00 96.94 84 GLU A N 1
ATOM 673 C CA . GLU A 1 84 ? -0.904 -8.669 -0.988 1.00 96.94 84 GLU A CA 1
ATOM 674 C C . GLU A 1 84 ? 0.278 -9.628 -1.137 1.00 96.94 84 GLU A C 1
ATOM 676 O O . GLU A 1 84 ? 0.458 -10.542 -0.335 1.00 96.94 84 GLU A O 1
ATOM 681 N N . LEU A 1 85 ? 1.075 -9.426 -2.186 1.00 96.19 85 LEU A N 1
ATOM 682 C CA . LEU A 1 85 ? 2.282 -10.212 -2.445 1.00 96.19 85 LEU A CA 1
ATOM 683 C C . LEU A 1 85 ? 3.506 -9.570 -1.788 1.00 96.19 85 LEU A C 1
ATOM 685 O O . LEU A 1 85 ? 4.386 -10.266 -1.285 1.00 96.19 85 LEU A O 1
ATOM 689 N N . ARG A 1 86 ? 3.569 -8.232 -1.793 1.00 95.31 86 ARG A N 1
ATOM 690 C CA . ARG A 1 86 ? 4.595 -7.435 -1.107 1.00 95.31 86 ARG A CA 1
ATOM 691 C C . ARG A 1 86 ? 3.966 -6.159 -0.565 1.00 95.31 86 ARG A C 1
ATOM 693 O O . ARG A 1 86 ? 3.240 -5.483 -1.288 1.00 95.31 86 ARG A O 1
ATOM 700 N N . SER A 1 87 ? 4.295 -5.808 0.671 1.00 93.56 87 SER A N 1
ATOM 701 C CA . SER A 1 87 ? 3.898 -4.552 1.311 1.00 93.56 87 SER A CA 1
ATOM 702 C C . SER A 1 87 ? 5.059 -3.554 1.330 1.00 93.56 87 SER A C 1
ATOM 704 O O . SER A 1 87 ? 6.210 -3.963 1.483 1.00 93.56 87 SER A O 1
ATOM 706 N N . GLY A 1 88 ? 4.770 -2.256 1.260 1.00 93.31 88 GLY A N 1
ATOM 707 C CA . GLY A 1 88 ? 5.771 -1.193 1.413 1.00 93.31 88 GLY A CA 1
ATOM 708 C C . GLY A 1 88 ? 5.317 0.139 0.820 1.00 93.31 88 GLY A C 1
ATOM 709 O O . GLY A 1 88 ? 4.141 0.307 0.488 1.00 93.31 88 GLY A O 1
ATOM 710 N N . TYR A 1 89 ? 6.261 1.071 0.639 1.00 94.69 89 TYR A N 1
ATOM 711 C CA . TYR A 1 89 ? 6.033 2.312 -0.115 1.00 94.69 89 TYR A CA 1
ATOM 712 C C . TYR A 1 89 ? 5.552 2.044 -1.539 1.00 94.69 89 TYR A C 1
ATOM 714 O O . TYR A 1 89 ? 4.739 2.798 -2.061 1.00 94.69 89 TYR A O 1
ATOM 722 N N . LEU A 1 90 ? 6.033 0.960 -2.137 1.00 97.19 90 LEU A N 1
ATOM 723 C CA . LEU A 1 90 ? 5.489 0.310 -3.311 1.00 97.19 90 LEU A CA 1
ATOM 724 C C . LEU A 1 90 ? 5.004 -1.074 -2.888 1.00 97.19 90 LEU A C 1
ATOM 726 O O . LEU A 1 90 ? 5.796 -1.969 -2.583 1.00 97.19 90 LEU A O 1
ATOM 730 N N . SER A 1 91 ? 3.688 -1.221 -2.853 1.00 96.50 91 SER A N 1
ATOM 731 C CA . SER A 1 91 ? 3.013 -2.484 -2.595 1.00 96.50 91 SER A CA 1
ATOM 732 C C . SER A 1 91 ? 2.680 -3.181 -3.912 1.00 96.50 91 SER A C 1
ATOM 734 O O . SER A 1 91 ? 2.398 -2.536 -4.927 1.00 96.50 91 SER A O 1
ATOM 736 N N . PHE A 1 92 ? 2.723 -4.508 -3.893 1.00 97.62 92 PHE A N 1
ATOM 737 C CA . PHE A 1 92 ? 2.461 -5.359 -5.042 1.00 97.62 92 PHE A CA 1
ATOM 738 C C . PHE A 1 92 ? 1.314 -6.305 -4.741 1.00 97.62 92 PHE A C 1
ATOM 740 O O . PHE A 1 92 ? 1.347 -7.056 -3.762 1.00 97.62 92 PHE A O 1
ATOM 747 N N . TYR A 1 93 ? 0.317 -6.272 -5.615 1.00 97.81 93 TYR A N 1
ATOM 748 C CA . TYR A 1 93 ? -0.916 -7.011 -5.451 1.00 97.81 93 TYR A CA 1
ATOM 749 C C . TYR A 1 93 ? -1.185 -7.930 -6.635 1.00 97.81 93 TYR A C 1
ATOM 751 O O . TYR A 1 93 ? -0.903 -7.592 -7.790 1.00 97.81 93 TYR A O 1
ATOM 759 N N . ALA A 1 94 ? -1.810 -9.066 -6.342 1.00 96.88 94 ALA A N 1
ATOM 760 C CA . ALA A 1 94 ? -2.522 -9.850 -7.334 1.00 96.88 94 ALA A CA 1
ATOM 761 C C . ALA A 1 94 ? -4.031 -9.644 -7.189 1.00 96.88 94 ALA A C 1
ATOM 763 O O . ALA A 1 94 ? -4.562 -9.592 -6.077 1.00 96.88 94 ALA A O 1
ATOM 764 N N . TYR A 1 95 ? -4.737 -9.555 -8.312 1.00 94.50 95 TYR A N 1
ATOM 765 C CA . TYR A 1 95 ? -6.190 -9.393 -8.338 1.00 94.50 95 TYR A CA 1
ATOM 766 C C . TYR A 1 95 ? -6.846 -10.345 -9.331 1.00 94.50 95 TYR A C 1
ATOM 768 O O . TYR A 1 95 ? -6.198 -10.914 -10.209 1.00 94.50 95 TYR A O 1
ATOM 776 N N . ARG A 1 96 ? -8.154 -10.533 -9.153 1.00 91.50 96 ARG A N 1
ATOM 777 C CA . ARG A 1 96 ? -8.981 -11.333 -10.053 1.00 91.50 96 ARG A CA 1
ATOM 778 C C . ARG A 1 96 ? -9.470 -10.477 -11.202 1.00 91.50 96 ARG A C 1
ATOM 780 O O . ARG A 1 96 ? -10.100 -9.444 -10.971 1.00 91.50 96 ARG A O 1
ATOM 787 N N . GLU A 1 97 ? -9.198 -10.935 -12.411 1.00 86.81 97 GLU A N 1
ATOM 788 C CA . GLU A 1 97 ? -9.778 -10.348 -13.612 1.00 86.81 97 GLU A CA 1
ATOM 789 C C . GLU A 1 97 ? -11.293 -10.602 -13.649 1.00 86.81 97 GLU A C 1
ATOM 791 O O . GLU A 1 97 ? -11.745 -11.629 -13.140 1.00 86.81 97 GLU A O 1
ATOM 796 N N . PRO A 1 98 ? -12.100 -9.730 -14.277 1.00 81.31 98 PRO A N 1
ATOM 797 C CA . PRO A 1 98 ? -13.557 -9.886 -14.316 1.00 81.31 98 PRO A CA 1
ATOM 798 C C . PRO A 1 98 ? -14.038 -11.250 -14.836 1.00 81.31 98 PRO A C 1
ATOM 800 O O . PRO A 1 98 ? -15.088 -11.736 -14.428 1.00 81.31 98 PRO A O 1
ATOM 803 N N . THR A 1 99 ? -13.267 -11.878 -15.726 1.00 81.69 99 THR A N 1
ATOM 804 C CA . THR A 1 99 ? -13.603 -13.155 -16.370 1.00 81.69 99 THR A CA 1
ATOM 805 C C . THR A 1 99 ? -12.964 -14.374 -15.701 1.00 81.69 99 THR A C 1
ATOM 807 O O . THR A 1 99 ? -13.140 -15.490 -16.186 1.00 81.69 99 THR A O 1
ATOM 810 N N . SER A 1 100 ? -12.200 -14.195 -14.617 1.00 83.12 100 SER A N 1
ATOM 811 C CA . SER A 1 100 ? -11.421 -15.264 -13.990 1.00 83.12 100 SER A CA 1
ATOM 812 C C . SER A 1 100 ? -11.565 -15.261 -12.472 1.00 83.12 100 SER A C 1
ATOM 814 O O . SER A 1 100 ? -11.488 -14.234 -11.808 1.00 83.12 100 SER A O 1
ATOM 816 N N . ASN A 1 101 ? -11.680 -16.453 -11.888 1.00 82.38 101 ASN A N 1
ATOM 817 C CA . ASN A 1 101 ? -11.586 -16.620 -10.436 1.00 82.38 101 ASN A CA 1
ATOM 818 C C . ASN A 1 101 ? -10.134 -16.669 -9.937 1.00 82.38 101 ASN A C 1
ATOM 820 O O . ASN A 1 101 ? -9.904 -16.770 -8.732 1.00 82.38 101 ASN A O 1
ATOM 824 N N . ARG A 1 102 ? -9.155 -16.612 -10.846 1.00 89.12 102 ARG A N 1
ATOM 825 C CA . ARG A 1 102 ? -7.729 -16.671 -10.529 1.00 89.12 102 ARG A CA 1
ATOM 826 C C . ARG A 1 102 ? -7.175 -15.277 -10.273 1.00 89.12 102 ARG A C 1
ATOM 828 O O . ARG A 1 102 ? -7.550 -14.312 -10.936 1.00 89.12 102 ARG A O 1
ATOM 835 N N . TYR A 1 103 ? -6.241 -15.196 -9.336 1.00 92.12 103 TYR A N 1
ATOM 836 C CA . TYR A 1 103 ? -5.492 -13.984 -9.025 1.00 92.12 103 TYR A CA 1
ATOM 837 C C . TYR A 1 103 ? -4.325 -13.823 -10.008 1.00 92.12 103 TYR A C 1
ATOM 839 O O . TYR A 1 103 ? -3.163 -13.957 -9.629 1.00 92.12 103 TYR A O 1
ATOM 847 N N . ASP A 1 104 ? -4.634 -13.590 -11.285 1.00 91.50 104 ASP A N 1
ATOM 848 C CA . ASP A 1 104 ? -3.644 -13.478 -12.370 1.00 91.50 104 ASP A CA 1
ATOM 849 C C . ASP A 1 104 ? -3.317 -12.015 -12.723 1.00 91.50 104 ASP A C 1
ATOM 851 O O . ASP A 1 104 ? -2.202 -11.722 -13.160 1.00 91.50 104 ASP A O 1
ATOM 855 N N . GLY A 1 105 ? -4.240 -11.086 -12.448 1.00 93.56 105 GLY A N 1
ATOM 856 C CA . GLY A 1 105 ? -4.008 -9.649 -12.576 1.00 93.56 105 GLY A CA 1
ATOM 857 C C . GLY A 1 105 ? -2.902 -9.194 -11.627 1.00 93.56 105 GLY A C 1
ATOM 858 O O . GLY A 1 105 ? -2.695 -9.792 -10.565 1.00 93.56 105 GLY A O 1
ATOM 859 N N . ARG A 1 106 ? -2.145 -8.167 -12.018 1.00 95.50 106 ARG A N 1
ATOM 860 C CA . ARG A 1 106 ? -0.992 -7.667 -11.261 1.00 95.50 106 ARG A CA 1
ATOM 861 C C . ARG A 1 106 ? -1.012 -6.151 -11.192 1.00 95.50 106 ARG A C 1
ATOM 863 O O . ARG A 1 106 ? -1.045 -5.495 -12.228 1.00 95.50 106 ARG A O 1
ATOM 870 N N . LEU A 1 107 ? -0.932 -5.617 -9.979 1.00 96.50 107 LEU A N 1
ATOM 871 C CA . LEU A 1 107 ? -1.030 -4.188 -9.711 1.00 96.50 107 LEU A CA 1
ATOM 872 C C . LEU A 1 107 ? 0.117 -3.743 -8.806 1.00 96.50 107 LEU A C 1
ATOM 874 O O . LEU A 1 107 ? 0.375 -4.352 -7.768 1.00 96.50 107 LEU A O 1
ATOM 878 N N . LEU A 1 108 ? 0.769 -2.652 -9.185 1.00 97.50 108 LEU A N 1
ATOM 879 C CA . LEU A 1 108 ? 1.655 -1.896 -8.313 1.00 97.50 108 LEU A CA 1
ATOM 880 C C . LEU A 1 108 ? 0.895 -0.704 -7.734 1.00 97.50 108 LEU A C 1
ATOM 882 O O . LEU A 1 108 ? 0.192 -0.009 -8.465 1.00 97.50 108 LEU A O 1
ATOM 886 N N . GLN A 1 109 ? 1.061 -0.442 -6.442 1.00 96.88 109 GLN A N 1
ATOM 887 C CA . GLN A 1 109 ? 0.449 0.700 -5.768 1.00 96.88 109 GLN A CA 1
ATOM 888 C C . GLN A 1 109 ? 1.466 1.397 -4.866 1.00 96.88 109 GLN A C 1
ATOM 890 O O . GLN A 1 109 ? 2.106 0.764 -4.030 1.00 96.88 109 GLN A O 1
ATOM 895 N N . LEU A 1 110 ? 1.586 2.711 -5.016 1.00 95.88 110 LEU A N 1
ATOM 896 C CA . LEU A 1 110 ? 2.363 3.565 -4.130 1.00 95.88 110 LEU A CA 1
ATOM 897 C C . LEU A 1 110 ? 1.593 3.842 -2.834 1.00 95.88 110 LEU A C 1
ATOM 899 O O . LEU A 1 110 ? 0.365 3.893 -2.832 1.00 95.88 110 LEU A O 1
ATOM 903 N N . ALA A 1 111 ? 2.302 4.139 -1.748 1.00 90.31 111 ALA A N 1
ATOM 904 C CA . ALA A 1 111 ? 1.700 4.554 -0.478 1.00 90.31 111 ALA A CA 1
ATOM 905 C C . ALA A 1 111 ? 0.823 5.818 -0.598 1.00 90.31 111 ALA A C 1
ATOM 907 O O . ALA A 1 111 ? -0.074 6.026 0.214 1.00 90.31 111 ALA A O 1
ATOM 908 N N . SER A 1 112 ? 1.039 6.640 -1.633 1.00 88.50 112 SER A N 1
ATOM 909 C CA . SER A 1 112 ? 0.183 7.783 -1.982 1.00 88.50 112 SER A CA 1
ATOM 910 C C . SER A 1 112 ? -1.188 7.387 -2.552 1.00 88.50 112 SER A C 1
ATOM 912 O O . SER A 1 112 ? -2.048 8.245 -2.728 1.00 88.50 112 SER A O 1
ATOM 914 N N . GLY A 1 113 ? -1.401 6.105 -2.859 1.00 88.56 113 GLY A N 1
ATOM 915 C CA . GLY A 1 113 ? -2.616 5.570 -3.473 1.00 88.56 113 GLY A CA 1
ATOM 916 C C . GLY A 1 113 ? -2.577 5.521 -5.003 1.00 88.56 113 GLY A C 1
ATOM 917 O O . GLY A 1 113 ? -3.446 4.889 -5.603 1.00 88.56 113 GLY A O 1
ATOM 918 N N . ASN A 1 114 ? -1.570 6.129 -5.640 1.00 93.56 114 ASN A N 1
ATOM 919 C CA . ASN A 1 114 ? -1.340 5.991 -7.079 1.00 93.56 114 ASN A CA 1
ATOM 920 C C . ASN A 1 114 ? -1.049 4.532 -7.427 1.00 93.56 114 ASN A C 1
ATOM 922 O O . ASN A 1 114 ? -0.327 3.850 -6.702 1.00 93.56 114 ASN A O 1
ATOM 926 N N . GLN A 1 115 ? -1.571 4.058 -8.553 1.00 95.75 115 GLN A N 1
ATOM 927 C CA . GLN A 1 115 ? -1.455 2.657 -8.938 1.00 95.75 115 GLN A CA 1
ATOM 928 C C . GLN A 1 115 ? -1.291 2.489 -10.443 1.00 95.75 115 GLN A C 1
ATOM 930 O O . GLN A 1 115 ? -1.717 3.344 -11.219 1.00 95.75 115 GLN A O 1
ATOM 935 N N . ILE A 1 116 ? -0.698 1.368 -10.839 1.00 95.81 116 ILE A N 1
ATOM 936 C CA . ILE A 1 116 ? -0.544 0.976 -12.234 1.00 95.81 116 ILE A CA 1
ATOM 937 C C . ILE A 1 116 ? -0.688 -0.541 -12.370 1.00 95.81 116 ILE A C 1
ATOM 939 O O . ILE A 1 116 ? -0.073 -1.308 -11.622 1.00 95.81 116 ILE A O 1
ATOM 943 N N . ASP A 1 117 ? -1.507 -0.978 -13.326 1.00 94.62 117 ASP A N 1
ATOM 944 C CA . ASP A 1 117 ? -1.536 -2.378 -13.749 1.00 94.62 117 ASP A CA 1
ATOM 945 C C . ASP A 1 117 ? -0.209 -2.717 -14.418 1.00 94.62 117 ASP A C 1
ATOM 947 O O . ASP A 1 117 ? 0.279 -1.936 -15.231 1.00 94.62 117 ASP A O 1
ATOM 951 N N . LEU A 1 118 ? 0.388 -3.869 -14.107 1.00 93.56 118 LEU A N 1
ATOM 952 C CA . LEU A 1 118 ? 1.660 -4.252 -14.717 1.00 93.56 118 LEU A CA 1
ATOM 953 C C . LEU A 1 118 ? 1.472 -4.541 -16.209 1.00 93.56 118 LEU A C 1
ATOM 955 O O . LEU A 1 118 ? 0.952 -5.604 -16.571 1.00 93.56 118 LEU A O 1
ATOM 959 N N . PRO A 1 119 ? 1.939 -3.652 -17.103 1.00 87.62 119 PRO A N 1
ATOM 960 C CA . PRO A 1 119 ? 1.621 -3.788 -18.506 1.00 87.62 119 PRO A CA 1
ATOM 961 C C . PRO A 1 119 ? 2.496 -4.881 -19.130 1.00 87.62 119 PRO A C 1
ATOM 963 O O . PRO A 1 119 ? 3.671 -5.056 -18.789 1.00 87.62 119 PRO A O 1
ATOM 966 N N . ASN A 1 120 ? 1.926 -5.626 -20.077 1.00 84.69 120 ASN A N 1
ATOM 967 C CA . ASN A 1 120 ? 2.691 -6.580 -20.887 1.00 84.69 120 ASN A CA 1
ATOM 968 C C . ASN A 1 120 ? 3.566 -5.838 -21.910 1.00 84.69 120 ASN A C 1
ATOM 970 O O . ASN A 1 120 ? 4.732 -6.172 -22.099 1.00 84.69 120 ASN A O 1
ATOM 974 N N . ILE A 1 121 ? 3.017 -4.790 -22.529 1.00 90.69 121 ILE A N 1
ATOM 975 C CA . ILE A 1 121 ? 3.689 -3.970 -23.541 1.00 90.69 121 ILE A CA 1
ATOM 976 C C . ILE A 1 121 ? 3.991 -2.595 -22.946 1.00 90.69 121 ILE A C 1
ATOM 978 O O . ILE A 1 121 ? 3.135 -1.961 -22.338 1.00 90.69 121 ILE A O 1
ATOM 982 N N . GLY A 1 122 ? 5.218 -2.110 -23.133 1.00 92.56 122 GLY A N 1
ATOM 983 C CA . GLY A 1 122 ? 5.616 -0.787 -22.650 1.00 92.56 122 GLY A CA 1
ATOM 984 C C . GLY A 1 122 ? 5.976 -0.727 -21.163 1.00 92.56 122 GLY A C 1
ATOM 985 O O . GLY A 1 122 ? 6.054 0.376 -20.627 1.00 92.56 122 GLY A O 1
ATOM 986 N N . PHE A 1 123 ? 6.253 -1.874 -20.524 1.00 95.88 123 PHE A N 1
ATOM 987 C CA . PHE A 1 123 ? 6.723 -1.967 -19.132 1.00 95.88 123 PHE A CA 1
ATOM 988 C C . PHE A 1 123 ? 7.802 -0.932 -18.808 1.00 95.88 123 PHE A C 1
ATOM 990 O O . PHE A 1 123 ? 7.612 -0.121 -17.908 1.00 95.88 123 PHE A O 1
ATOM 997 N N . LYS A 1 124 ? 8.889 -0.888 -19.594 1.00 95.69 124 LYS A N 1
ATOM 998 C CA . LYS A 1 124 ? 10.016 0.023 -19.342 1.00 95.69 124 LYS A CA 1
ATOM 999 C C . LYS A 1 124 ? 9.571 1.483 -19.262 1.00 95.69 124 LYS A C 1
ATOM 1001 O O . LYS A 1 124 ? 9.922 2.182 -18.321 1.00 95.69 124 LYS A O 1
ATOM 1006 N N . LYS A 1 125 ? 8.767 1.939 -20.226 1.00 96.56 125 LYS A N 1
ATOM 1007 C CA . LYS A 1 125 ? 8.276 3.323 -20.287 1.00 96.56 125 LYS A CA 1
ATOM 1008 C C . LYS A 1 125 ? 7.326 3.631 -19.131 1.00 96.56 125 LYS A C 1
ATOM 1010 O O . LYS A 1 125 ? 7.526 4.607 -18.424 1.00 96.56 125 LYS A O 1
ATOM 1015 N N . GLN A 1 126 ? 6.302 2.803 -18.949 1.00 97.25 126 GLN A N 1
ATOM 1016 C CA . GLN A 1 126 ? 5.237 3.082 -17.990 1.00 97.25 126 GLN A CA 1
ATOM 1017 C C . GLN A 1 126 ? 5.714 2.950 -16.540 1.00 97.25 126 GLN A C 1
ATOM 1019 O O . GLN A 1 126 ? 5.445 3.827 -15.726 1.00 97.25 126 GLN A O 1
ATOM 1024 N N . VAL A 1 127 ? 6.467 1.893 -16.223 1.00 97.19 127 VAL A N 1
ATOM 1025 C CA . VAL A 1 127 ? 6.951 1.649 -14.858 1.00 97.19 127 VAL A CA 1
ATOM 1026 C C . VAL A 1 127 ? 8.079 2.615 -14.486 1.00 97.19 127 VAL A C 1
ATOM 1028 O O . VAL A 1 127 ? 8.095 3.092 -13.358 1.00 97.19 127 VAL A O 1
ATOM 1031 N N . SER A 1 128 ? 8.980 2.981 -15.412 1.00 96.75 128 SER A N 1
ATOM 1032 C CA . SER A 1 128 ? 9.995 4.012 -15.116 1.00 96.75 128 SER A CA 1
ATOM 1033 C C . SER A 1 128 ? 9.371 5.380 -14.827 1.00 96.75 128 SER A C 1
ATOM 1035 O O . SER A 1 128 ? 9.814 6.055 -13.903 1.00 96.75 128 SER A O 1
ATOM 1037 N N . GLU A 1 129 ? 8.323 5.775 -15.556 1.00 96.88 129 GLU A N 1
ATOM 1038 C CA . GLU A 1 129 ? 7.591 7.017 -15.270 1.00 96.88 129 GLU A CA 1
ATOM 1039 C C . GLU A 1 129 ? 6.837 6.928 -13.938 1.00 96.88 129 GLU A C 1
ATOM 1041 O O . GLU A 1 129 ? 6.886 7.851 -13.127 1.00 96.88 129 GLU A O 1
ATOM 1046 N N . PHE A 1 130 ? 6.184 5.794 -13.672 1.00 97.50 130 PHE A N 1
ATOM 1047 C CA . PHE A 1 130 ? 5.469 5.560 -12.418 1.00 97.50 130 PHE A CA 1
ATOM 1048 C C . PHE A 1 130 ? 6.397 5.605 -11.192 1.00 97.50 130 PHE A C 1
ATOM 1050 O O . PHE A 1 130 ? 6.012 6.119 -10.145 1.00 97.50 130 PHE A O 1
ATOM 1057 N N . LEU A 1 131 ? 7.636 5.122 -11.327 1.00 96.88 131 LEU A N 1
ATOM 1058 C CA . LEU A 1 131 ? 8.638 5.069 -10.256 1.00 96.88 131 LEU A CA 1
ATOM 1059 C C . LEU A 1 131 ? 9.654 6.224 -10.306 1.00 96.88 131 LEU A C 1
ATOM 1061 O O . LEU A 1 131 ? 10.730 6.131 -9.711 1.00 96.88 131 LEU A O 1
ATOM 1065 N N . ARG A 1 132 ? 9.317 7.338 -10.969 1.00 95.88 132 ARG A N 1
ATOM 1066 C CA . ARG A 1 132 ? 10.189 8.522 -11.120 1.00 95.88 132 ARG A CA 1
ATOM 1067 C C . ARG A 1 132 ? 10.663 9.147 -9.807 1.00 95.88 132 ARG A C 1
ATOM 1069 O O . ARG A 1 132 ? 11.648 9.880 -9.795 1.00 95.88 132 ARG A O 1
ATOM 1076 N N . GLU A 1 133 ? 9.985 8.855 -8.695 1.00 92.19 133 GLU A N 1
ATOM 1077 C CA . GLU A 1 133 ? 10.424 9.270 -7.362 1.00 92.19 133 GLU A CA 1
ATOM 1078 C C . GLU A 1 133 ? 11.789 8.681 -6.986 1.00 92.19 133 GLU A C 1
ATOM 1080 O O . GLU A 1 133 ? 12.462 9.253 -6.139 1.00 92.19 133 GLU A O 1
ATOM 1085 N N . CYS A 1 134 ? 12.260 7.621 -7.643 1.00 96.25 134 CYS A N 1
ATOM 1086 C CA . CYS A 1 134 ? 13.608 7.081 -7.480 1.00 96.25 134 CYS A CA 1
ATOM 1087 C C . CYS A 1 134 ? 14.342 7.096 -8.833 1.00 96.25 134 CYS A C 1
ATOM 1089 O O . CYS A 1 134 ? 14.349 6.075 -9.522 1.00 96.25 134 CYS A O 1
ATOM 1091 N N . PRO A 1 135 ? 14.969 8.229 -9.226 1.00 95.62 135 PRO A N 1
ATOM 1092 C CA . PRO A 1 135 ? 15.500 8.426 -10.579 1.00 95.62 135 PRO A CA 1
ATOM 1093 C C . PRO A 1 135 ? 16.470 7.332 -11.030 1.00 95.62 135 PRO A C 1
ATOM 1095 O O . PRO A 1 135 ? 16.289 6.768 -12.100 1.00 95.62 135 PRO A O 1
ATOM 1098 N N . ALA A 1 136 ? 17.413 6.932 -10.171 1.00 96.06 136 ALA A N 1
ATOM 1099 C CA . ALA A 1 136 ? 18.377 5.877 -10.496 1.00 96.06 136 ALA A CA 1
ATOM 1100 C C . ALA A 1 136 ? 17.707 4.526 -10.824 1.00 96.06 136 ALA A C 1
ATOM 1102 O O . ALA A 1 136 ? 18.126 3.822 -11.745 1.00 96.06 136 ALA A O 1
ATOM 1103 N N . LEU A 1 137 ? 16.639 4.169 -10.102 1.00 97.25 137 LEU A N 1
ATOM 1104 C CA . LEU A 1 137 ? 15.858 2.964 -10.386 1.00 97.25 137 LEU A CA 1
ATOM 1105 C C . LEU A 1 137 ? 15.046 3.125 -11.678 1.00 97.25 137 LEU A C 1
ATOM 1107 O O . LEU A 1 137 ? 15.034 2.221 -12.516 1.00 97.25 137 LEU A O 1
ATOM 1111 N N . ALA A 1 138 ? 14.394 4.275 -11.861 1.00 97.00 138 ALA A N 1
ATOM 1112 C CA . ALA A 1 138 ? 13.627 4.576 -13.066 1.00 97.00 138 ALA A CA 1
ATOM 1113 C C . ALA A 1 138 ? 14.501 4.506 -14.331 1.00 97.00 138 ALA A C 1
ATOM 1115 O O . ALA A 1 138 ? 14.091 3.907 -15.328 1.00 97.00 138 ALA A O 1
ATOM 1116 N N . ASP A 1 139 ? 15.719 5.045 -14.277 1.00 97.62 139 ASP A N 1
ATOM 1117 C CA . ASP A 1 139 ? 16.694 5.004 -15.368 1.00 97.62 139 ASP A CA 1
ATOM 1118 C C . ASP A 1 139 ? 17.124 3.564 -15.672 1.00 97.62 139 ASP A C 1
ATOM 1120 O O . ASP A 1 139 ? 17.076 3.134 -16.823 1.00 97.62 139 ASP A O 1
ATOM 1124 N N . SER A 1 140 ? 17.414 2.766 -14.638 1.00 97.25 140 SER A N 1
ATOM 1125 C CA . SER A 1 140 ? 17.753 1.341 -14.773 1.00 97.25 140 SER A CA 1
ATOM 1126 C C . SER A 1 140 ? 16.655 0.525 -15.477 1.00 97.25 140 SER A C 1
ATOM 1128 O O . SER A 1 140 ? 16.937 -0.317 -16.338 1.00 97.25 140 SER A O 1
ATOM 1130 N N . ILE A 1 141 ? 15.384 0.808 -15.178 1.00 97.44 141 ILE A N 1
ATOM 1131 C CA . ILE A 1 141 ? 14.231 0.191 -15.853 1.00 97.44 141 ILE A CA 1
ATOM 1132 C C . ILE A 1 141 ? 14.121 0.675 -17.304 1.00 97.44 141 ILE A C 1
ATOM 1134 O O . ILE A 1 141 ? 13.883 -0.124 -18.216 1.00 97.44 141 ILE A O 1
ATOM 1138 N N . ARG A 1 142 ? 14.310 1.979 -17.541 1.00 96.50 142 ARG A N 1
ATOM 1139 C CA . ARG A 1 142 ? 14.212 2.590 -18.875 1.00 96.50 142 ARG A CA 1
ATOM 1140 C C . ARG A 1 142 ? 15.274 2.048 -19.829 1.00 96.50 142 ARG A C 1
ATOM 1142 O O . ARG A 1 142 ? 14.952 1.690 -20.960 1.00 96.50 142 ARG A O 1
ATOM 1149 N N . GLU A 1 143 ? 16.502 1.915 -19.342 1.00 96.62 143 GLU A N 1
ATOM 1150 C CA . GLU A 1 143 ? 17.638 1.311 -20.047 1.00 96.62 143 GLU A CA 1
ATOM 1151 C C . GLU A 1 143 ? 17.469 -0.204 -20.243 1.00 96.62 143 GLU A C 1
ATOM 1153 O O . GLU A 1 143 ? 18.108 -0.808 -21.101 1.00 96.62 143 GLU A O 1
ATOM 1158 N N . GLY A 1 144 ? 16.563 -0.837 -19.493 1.00 94.12 144 GLY A N 1
ATOM 1159 C CA . GLY A 1 144 ? 16.295 -2.267 -19.582 1.00 94.12 144 GLY A CA 1
ATOM 1160 C C . GLY A 1 144 ? 17.251 -3.149 -18.798 1.00 94.12 144 GLY A C 1
ATOM 1161 O O . GLY A 1 144 ? 17.256 -4.352 -19.038 1.00 94.12 144 GLY A O 1
ATOM 1162 N N . LYS A 1 145 ? 18.018 -2.578 -17.866 1.00 95.69 145 LYS A N 1
ATOM 1163 C CA . LYS A 1 145 ? 18.813 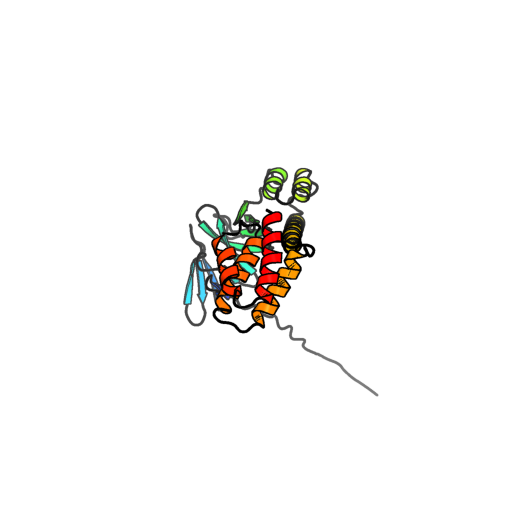-3.335 -16.889 1.00 95.69 145 LYS A CA 1
ATOM 1164 C C . LYS A 1 145 ? 17.920 -4.086 -15.900 1.00 95.69 145 LYS A C 1
ATOM 1166 O O . LYS A 1 145 ? 18.340 -5.094 -15.343 1.00 95.69 145 LYS A O 1
ATOM 1171 N N . LYS A 1 146 ? 16.697 -3.589 -15.685 1.00 95.31 146 LYS A N 1
ATOM 1172 C CA . LYS A 1 146 ? 15.643 -4.244 -14.903 1.00 95.31 146 LYS A CA 1
ATOM 1173 C C . LYS A 1 146 ? 14.362 -4.305 -15.721 1.00 95.31 146 LYS A C 1
ATOM 1175 O O . LYS A 1 146 ? 13.941 -3.312 -16.317 1.00 95.31 146 LYS A O 1
ATOM 1180 N N .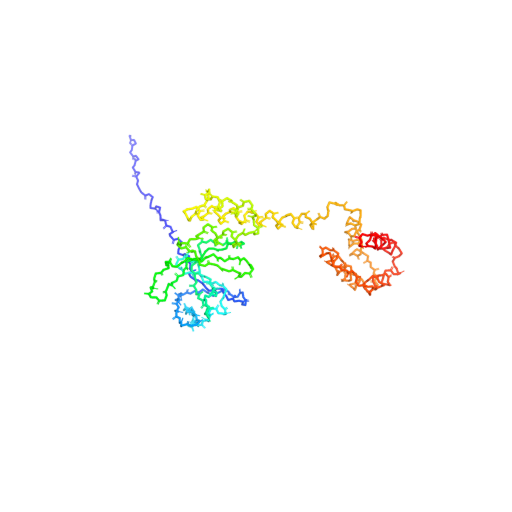 GLY A 1 147 ? 13.754 -5.477 -15.763 1.00 93.69 147 GLY A N 1
ATOM 1181 C CA . GLY A 1 147 ? 12.526 -5.762 -16.477 1.00 93.69 147 GLY A CA 1
ATOM 1182 C C . GLY A 1 147 ? 11.475 -6.373 -15.559 1.00 93.69 147 GLY A C 1
ATOM 1183 O O . GLY A 1 147 ? 11.525 -6.291 -14.334 1.00 93.69 147 GLY A O 1
ATOM 1184 N N . ARG A 1 148 ? 10.469 -6.977 -16.185 1.00 92.94 148 ARG A N 1
ATOM 1185 C CA . ARG A 1 148 ? 9.326 -7.560 -15.480 1.00 92.94 148 ARG A CA 1
ATOM 1186 C C . ARG A 1 148 ? 9.700 -8.793 -14.652 1.00 92.94 148 ARG A C 1
ATOM 1188 O O . ARG A 1 148 ? 9.038 -9.067 -13.658 1.00 92.94 148 ARG A O 1
ATOM 1195 N N . ASN A 1 149 ? 10.738 -9.523 -15.053 1.00 93.75 149 ASN A N 1
ATOM 1196 C CA . ASN A 1 149 ? 11.195 -10.712 -14.333 1.00 93.75 149 ASN A CA 1
ATOM 1197 C C . ASN A 1 149 ? 11.926 -10.338 -13.036 1.00 93.75 149 ASN A C 1
ATOM 1199 O O . ASN A 1 149 ? 11.981 -11.127 -12.101 1.00 93.75 149 ASN A O 1
ATOM 1203 N N . GLU A 1 150 ? 12.425 -9.106 -12.954 1.00 95.38 150 GLU A N 1
ATOM 1204 C CA . GLU A 1 150 ? 13.123 -8.538 -11.806 1.00 95.38 150 GLU A CA 1
ATOM 1205 C C . GLU A 1 150 ? 12.179 -7.724 -10.905 1.00 95.38 150 GLU A C 1
ATOM 1207 O O . GLU A 1 150 ? 12.626 -6.852 -10.162 1.00 95.38 150 GLU A O 1
ATOM 1212 N N . LEU A 1 151 ? 10.866 -7.973 -10.959 1.00 94.50 151 LEU A N 1
ATOM 1213 C CA . LEU A 1 151 ? 9.873 -7.175 -10.238 1.00 94.50 151 LEU A CA 1
ATOM 1214 C C . LEU A 1 151 ? 10.121 -7.137 -8.724 1.00 94.50 151 LEU A C 1
ATOM 1216 O O . LEU A 1 151 ? 10.040 -6.071 -8.119 1.00 94.50 151 LEU A O 1
ATOM 1220 N N . ASP A 1 152 ? 10.473 -8.272 -8.122 1.00 94.50 152 ASP A N 1
ATOM 1221 C CA . ASP A 1 152 ? 10.798 -8.336 -6.695 1.00 94.50 152 ASP A CA 1
ATOM 1222 C C . ASP A 1 152 ? 12.000 -7.457 -6.337 1.00 94.50 152 ASP A C 1
ATOM 1224 O O . ASP A 1 152 ? 12.020 -6.844 -5.270 1.00 94.50 152 ASP A O 1
ATOM 1228 N N . LEU A 1 153 ? 12.987 -7.372 -7.234 1.00 96.06 153 LEU A N 1
ATOM 1229 C CA . LEU A 1 153 ? 14.158 -6.520 -7.066 1.00 96.06 153 LEU A CA 1
ATOM 1230 C C . LEU A 1 153 ? 13.788 -5.042 -7.228 1.00 96.06 153 LEU A C 1
ATOM 1232 O O . LEU A 1 153 ? 14.198 -4.222 -6.413 1.00 96.06 153 LEU A O 1
ATOM 1236 N N . ILE A 1 154 ? 12.962 -4.711 -8.225 1.00 97.19 154 ILE A N 1
ATOM 1237 C CA . ILE A 1 154 ? 12.438 -3.353 -8.439 1.00 97.19 154 ILE A CA 1
ATOM 1238 C C . ILE A 1 154 ? 11.681 -2.864 -7.199 1.00 97.19 154 ILE A C 1
ATOM 1240 O O . ILE A 1 154 ? 11.906 -1.743 -6.748 1.00 97.19 154 ILE A O 1
ATOM 1244 N N . ILE A 1 155 ? 10.810 -3.701 -6.626 1.00 97.25 155 ILE A N 1
ATOM 1245 C CA . ILE A 1 155 ? 10.038 -3.358 -5.425 1.00 97.25 155 ILE A CA 1
ATOM 1246 C C . ILE A 1 155 ? 10.966 -3.117 -4.236 1.00 97.25 155 ILE A C 1
ATOM 1248 O O . ILE A 1 155 ? 10.824 -2.110 -3.543 1.00 97.25 155 ILE A O 1
ATOM 1252 N N . THR A 1 156 ? 11.927 -4.015 -4.008 1.00 96.69 156 THR A N 1
ATOM 1253 C CA . THR A 1 156 ? 12.903 -3.871 -2.922 1.00 96.69 156 THR A CA 1
ATOM 1254 C C . THR A 1 156 ? 13.721 -2.589 -3.065 1.00 96.69 156 THR A C 1
ATOM 1256 O O . THR A 1 156 ? 13.837 -1.838 -2.102 1.00 96.69 156 THR A O 1
ATOM 1259 N N . GLU A 1 157 ? 14.250 -2.300 -4.256 1.00 97.00 157 GLU A N 1
ATOM 1260 C CA . GLU A 1 157 ? 15.053 -1.096 -4.499 1.00 97.00 157 GLU A CA 1
ATOM 1261 C C . GLU A 1 157 ? 14.237 0.189 -4.368 1.00 97.00 157 GLU A C 1
ATOM 1263 O O . GLU A 1 157 ? 14.731 1.174 -3.817 1.00 97.00 157 GLU A O 1
ATOM 1268 N N . PHE A 1 158 ? 12.983 0.189 -4.828 1.00 97.44 158 PHE A N 1
ATOM 1269 C CA . PHE A 1 158 ? 12.110 1.345 -4.661 1.00 97.44 158 PHE A CA 1
ATOM 1270 C C . PHE A 1 158 ? 11.822 1.601 -3.181 1.00 97.44 158 PHE A C 1
ATOM 1272 O O . PHE A 1 158 ? 11.986 2.726 -2.713 1.00 97.44 158 PHE A O 1
ATOM 1279 N N . ASN A 1 159 ? 11.438 0.561 -2.435 1.00 95.06 159 ASN A N 1
ATOM 1280 C CA . ASN A 1 159 ? 11.169 0.676 -1.004 1.00 95.06 159 ASN A CA 1
ATOM 1281 C C . ASN A 1 159 ? 12.409 1.160 -0.245 1.00 95.06 159 ASN A C 1
ATOM 1283 O O . ASN A 1 159 ? 12.301 2.131 0.491 1.00 95.06 159 ASN A O 1
ATOM 1287 N N . ALA A 1 160 ? 13.590 0.600 -0.524 1.00 94.25 160 ALA A N 1
ATOM 1288 C CA . ALA A 1 160 ? 14.851 1.050 0.067 1.00 94.25 160 ALA A CA 1
ATOM 1289 C C . ALA A 1 160 ? 15.201 2.508 -0.286 1.00 94.25 160 ALA A C 1
ATOM 1291 O O . ALA A 1 160 ? 15.663 3.264 0.567 1.00 94.25 160 ALA A O 1
ATOM 1292 N N . CYS A 1 161 ? 14.963 2.939 -1.527 1.00 95.25 161 CYS A N 1
ATOM 1293 C CA . CYS A 1 161 ? 15.126 4.337 -1.923 1.00 95.25 161 CYS A CA 1
ATOM 1294 C C . CYS A 1 161 ? 14.175 5.261 -1.143 1.00 95.25 161 CYS A C 1
ATOM 1296 O O . CYS A 1 161 ? 14.588 6.327 -0.682 1.00 95.25 161 CYS A O 1
ATOM 1298 N N . MET A 1 162 ? 12.915 4.857 -0.966 1.00 94.00 162 MET A N 1
ATOM 1299 C CA . MET A 1 162 ? 11.929 5.626 -0.205 1.00 94.00 162 MET A CA 1
ATOM 1300 C C . MET A 1 162 ? 12.214 5.627 1.296 1.00 94.00 162 MET A C 1
ATOM 1302 O O . MET A 1 162 ? 12.043 6.668 1.932 1.00 94.00 162 MET A O 1
ATOM 1306 N N . ASP A 1 163 ? 12.713 4.523 1.846 1.00 89.88 163 ASP A N 1
ATOM 1307 C CA . ASP A 1 163 ? 13.223 4.438 3.213 1.00 89.88 163 ASP A CA 1
ATOM 1308 C C . ASP A 1 163 ? 14.393 5.396 3.397 1.00 89.88 163 ASP A C 1
ATOM 1310 O O . ASP A 1 163 ? 14.359 6.214 4.303 1.00 89.88 163 ASP A O 1
ATOM 1314 N N . ALA A 1 164 ? 15.384 5.390 2.501 1.00 89.12 164 ALA A N 1
ATOM 1315 C CA . ALA A 1 164 ? 16.514 6.314 2.558 1.00 89.12 164 ALA A CA 1
ATOM 1316 C C . ALA A 1 164 ? 16.071 7.777 2.418 1.00 89.12 164 ALA A C 1
ATOM 1318 O O . ALA A 1 164 ? 16.584 8.651 3.107 1.00 89.12 164 ALA A O 1
ATOM 1319 N N . LYS A 1 165 ? 15.087 8.073 1.563 1.00 85.75 165 LYS A N 1
ATOM 1320 C CA . LYS A 1 165 ? 14.510 9.421 1.448 1.00 85.75 165 LYS A CA 1
ATOM 1321 C C . LYS A 1 165 ? 13.741 9.833 2.690 1.00 85.75 165 LYS A C 1
ATOM 1323 O O . LYS A 1 165 ? 13.822 10.991 3.086 1.00 85.75 165 LYS A O 1
ATOM 1328 N N . THR A 1 166 ? 12.995 8.913 3.289 1.00 81.69 166 THR A N 1
ATOM 1329 C CA . THR A 1 166 ? 12.265 9.166 4.530 1.00 81.69 166 THR A CA 1
ATOM 1330 C C . THR A 1 166 ? 13.254 9.355 5.663 1.00 81.69 166 THR A C 1
ATOM 1332 O O . THR A 1 166 ? 13.176 10.378 6.319 1.00 81.69 166 THR A O 1
ATOM 1335 N N . ALA A 1 167 ? 14.242 8.472 5.795 1.00 76.19 167 ALA A N 1
ATOM 1336 C CA . ALA A 1 167 ? 15.356 8.563 6.725 1.00 76.19 167 ALA A CA 1
ATOM 1337 C C . ALA A 1 167 ? 16.171 9.836 6.524 1.00 76.19 167 ALA A C 1
ATOM 1339 O O . ALA A 1 167 ? 16.553 10.429 7.507 1.00 76.19 167 ALA A O 1
ATOM 1340 N N . ASN A 1 168 ? 16.395 10.321 5.302 1.00 67.94 168 ASN A N 1
ATOM 1341 C CA . ASN A 1 168 ? 17.065 11.602 5.058 1.00 67.94 168 ASN A CA 1
ATOM 1342 C C . ASN A 1 168 ? 16.153 12.803 5.336 1.00 67.94 168 ASN A C 1
ATOM 1344 O O . ASN A 1 168 ? 16.647 13.882 5.640 1.00 67.94 168 ASN A O 1
ATOM 1348 N N . ARG A 1 169 ? 14.826 12.644 5.263 1.00 59.88 169 ARG A N 1
ATOM 1349 C CA . ARG A 1 169 ? 13.862 13.657 5.719 1.00 59.88 169 ARG A CA 1
ATOM 1350 C C . ARG A 1 169 ? 13.725 13.663 7.237 1.00 59.88 169 ARG A C 1
ATOM 1352 O O . ARG A 1 169 ? 13.579 14.736 7.794 1.00 59.88 169 ARG A O 1
ATOM 135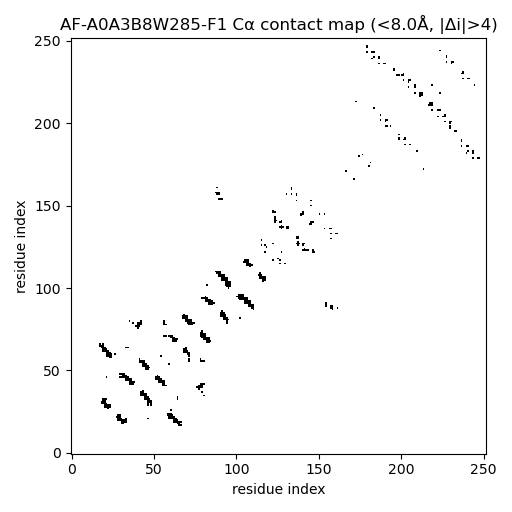9 N N . THR A 1 170 ? 13.819 12.516 7.908 1.00 51.66 170 THR A N 1
ATOM 1360 C CA . THR A 1 170 ? 13.837 12.417 9.374 1.00 51.66 170 THR A CA 1
ATOM 1361 C C . THR A 1 170 ? 15.221 12.654 9.970 1.00 51.66 170 THR A C 1
ATOM 1363 O O . THR A 1 170 ? 15.298 13.178 11.066 1.00 51.66 170 THR A O 1
ATOM 1366 N N . ALA A 1 171 ? 16.306 12.392 9.245 1.00 43.84 171 ALA A N 1
ATOM 1367 C CA . ALA A 1 171 ? 17.681 12.783 9.576 1.00 43.84 171 ALA A CA 1
ATOM 1368 C C . ALA A 1 171 ? 17.993 14.217 9.120 1.00 43.84 171 ALA A C 1
ATOM 1370 O O . ALA A 1 171 ? 18.930 14.823 9.619 1.00 43.84 171 ALA A O 1
ATOM 1371 N N . GLY A 1 172 ? 17.179 14.783 8.224 1.00 41.00 172 GLY A N 1
ATOM 1372 C CA . GLY A 1 172 ? 17.031 16.225 8.006 1.00 41.00 172 GLY A CA 1
ATOM 1373 C C . GLY A 1 172 ? 16.018 16.879 8.959 1.00 41.00 172 GLY A C 1
ATOM 1374 O O . GLY A 1 172 ? 15.956 18.101 9.024 1.00 41.00 172 GLY A O 1
ATOM 1375 N N . ALA A 1 173 ? 15.267 16.074 9.722 1.00 41.53 173 ALA A N 1
ATOM 1376 C CA . ALA A 1 173 ? 14.405 16.482 10.838 1.00 41.53 173 ALA A CA 1
ATOM 1377 C C . ALA A 1 173 ? 14.929 15.974 12.195 1.00 41.53 173 ALA A C 1
ATOM 1379 O O . ALA A 1 173 ? 14.202 15.919 13.183 1.00 41.53 173 ALA A O 1
ATOM 1380 N N . ILE A 1 174 ? 16.221 15.661 12.253 1.00 44.75 174 ILE A N 1
ATOM 1381 C CA . ILE A 1 174 ? 17.046 15.991 13.401 1.00 44.75 174 ILE A CA 1
ATOM 1382 C C . ILE A 1 174 ? 18.005 17.018 12.813 1.00 44.75 174 ILE A C 1
ATOM 1384 O O . ILE A 1 174 ? 18.886 16.629 12.047 1.00 44.75 174 ILE A O 1
ATOM 1388 N N . PRO A 1 175 ? 17.828 18.325 13.061 1.00 41.25 175 PRO A N 1
ATOM 1389 C CA . PRO A 1 175 ? 18.853 19.263 12.654 1.00 41.25 175 PRO A CA 1
ATOM 1390 C C . PRO A 1 175 ? 20.151 18.765 13.286 1.00 41.25 175 PRO A C 1
ATOM 1392 O O . PRO A 1 175 ? 20.189 18.532 14.498 1.00 41.25 175 PRO A O 1
ATOM 1395 N N . ALA A 1 176 ? 21.200 18.583 12.477 1.00 41.91 176 ALA A N 1
ATOM 1396 C CA . ALA A 1 176 ? 22.565 18.639 12.985 1.00 41.91 176 ALA A CA 1
ATOM 1397 C C . ALA A 1 176 ? 22.583 19.807 13.965 1.00 41.91 176 ALA A C 1
ATOM 1399 O O . ALA A 1 176 ? 22.235 20.905 13.535 1.00 41.91 176 ALA A O 1
ATOM 1400 N N . ALA A 1 177 ? 22.804 19.523 15.253 1.00 45.56 177 ALA A N 1
ATOM 1401 C CA . ALA A 1 177 ? 22.371 20.368 16.357 1.00 45.56 177 ALA A CA 1
ATOM 1402 C C . ALA A 1 177 ? 22.701 21.836 16.075 1.00 45.56 177 ALA A C 1
ATOM 1404 O O . ALA A 1 177 ? 23.820 22.299 16.294 1.00 45.56 177 ALA A O 1
ATOM 1405 N N . THR A 1 178 ? 21.725 22.574 15.544 1.00 53.59 178 THR A N 1
ATOM 1406 C CA . THR A 1 178 ? 21.816 24.018 15.532 1.00 53.59 178 THR A CA 1
ATOM 1407 C C . THR A 1 178 ? 21.746 24.405 17.003 1.00 53.59 178 THR A C 1
ATOM 1409 O O . THR A 1 178 ? 20.996 23.776 17.760 1.00 53.59 178 THR A O 1
ATOM 1412 N N . PRO A 1 179 ? 22.506 25.414 17.454 1.00 61.66 179 PRO A N 1
ATOM 1413 C CA . PRO A 1 179 ? 22.446 25.860 18.846 1.00 61.66 179 PRO A CA 1
ATOM 1414 C C . PRO A 1 179 ? 20.994 26.116 19.292 1.00 61.66 179 PRO A C 1
ATOM 1416 O O . PRO A 1 179 ? 20.641 25.880 20.439 1.00 61.66 179 PRO A O 1
ATOM 1419 N N . VAL A 1 180 ? 20.117 26.479 18.350 1.00 69.25 180 VAL A N 1
ATOM 1420 C CA . VAL A 1 180 ? 18.673 26.645 18.545 1.00 69.25 180 VAL A CA 1
ATOM 1421 C C . VAL A 1 180 ? 17.963 25.350 18.953 1.00 69.25 180 VAL A C 1
ATOM 1423 O O . VAL A 1 180 ? 17.202 25.378 19.910 1.00 69.25 180 VAL A O 1
ATOM 1426 N N . ALA A 1 181 ? 18.207 24.216 18.291 1.00 66.94 181 ALA A N 1
ATOM 1427 C CA . ALA A 1 181 ? 17.521 22.959 18.600 1.00 66.94 181 ALA A CA 1
ATOM 1428 C C . ALA A 1 181 ? 17.913 22.404 19.978 1.00 66.94 181 ALA A C 1
ATOM 1430 O O . ALA A 1 181 ? 17.050 21.969 20.735 1.00 66.94 181 ALA A O 1
ATOM 1431 N N . ALA A 1 182 ? 19.198 22.489 20.338 1.00 72.25 182 ALA A N 1
ATOM 1432 C CA . ALA A 1 182 ? 19.663 22.121 21.676 1.00 72.25 182 ALA A CA 1
ATOM 1433 C C . ALA A 1 182 ? 19.062 23.036 22.759 1.00 72.25 182 ALA A C 1
ATOM 1435 O O . ALA A 1 182 ? 18.607 22.552 23.795 1.00 72.25 182 ALA A O 1
ATOM 1436 N N . ASN A 1 183 ? 18.996 24.346 22.496 1.00 80.69 183 ASN A N 1
ATOM 1437 C CA . ASN A 1 183 ? 18.401 25.312 23.420 1.00 80.69 183 ASN A CA 1
ATOM 1438 C C . ASN A 1 183 ? 16.887 25.110 23.582 1.00 80.69 183 ASN A C 1
ATOM 1440 O O . ASN A 1 183 ? 16.375 25.258 24.685 1.00 80.69 183 ASN A O 1
ATOM 1444 N N . VAL A 1 184 ? 16.173 24.736 22.517 1.00 81.94 184 VAL A N 1
ATOM 1445 C CA . VAL A 1 184 ? 14.732 24.440 22.562 1.00 81.94 184 VAL A CA 1
ATOM 1446 C C . VAL A 1 184 ? 14.445 23.182 23.381 1.00 81.94 184 VAL A C 1
ATOM 1448 O O . VAL A 1 184 ? 13.542 23.203 24.213 1.00 81.94 184 VAL A O 1
ATOM 1451 N N . THR A 1 185 ? 15.233 22.116 23.210 1.00 80.38 185 THR A N 1
ATOM 1452 C CA . THR A 1 185 ? 15.106 20.898 24.027 1.00 80.38 185 THR A CA 1
ATOM 1453 C C . THR A 1 185 ? 15.400 21.179 25.500 1.00 80.38 185 THR A C 1
ATOM 1455 O O . THR A 1 185 ? 14.671 20.701 26.367 1.00 80.38 185 THR A O 1
ATOM 1458 N N . ARG A 1 186 ? 16.423 21.994 25.796 1.00 84.31 186 ARG A N 1
ATOM 1459 C CA . ARG A 1 186 ? 16.729 22.406 27.172 1.00 84.31 186 ARG A CA 1
ATOM 1460 C C . ARG A 1 186 ? 15.595 23.232 27.780 1.00 84.31 186 ARG A C 1
ATOM 1462 O O . ARG A 1 186 ? 15.145 22.908 28.872 1.00 84.31 186 ARG A O 1
ATOM 1469 N N . LEU A 1 187 ? 15.079 24.224 27.049 1.00 88.50 187 LEU A N 1
ATOM 1470 C CA . LEU A 1 187 ? 13.933 25.022 27.490 1.00 88.50 187 LEU A CA 1
ATOM 1471 C C . LEU A 1 187 ? 12.715 24.134 27.768 1.00 88.50 187 LEU A C 1
ATOM 1473 O O . LEU A 1 187 ? 12.030 24.342 28.759 1.00 88.50 187 LEU A O 1
ATOM 1477 N N . GLN A 1 188 ? 12.449 23.136 26.922 1.00 87.56 188 GLN A N 1
ATOM 1478 C CA . GLN A 1 188 ? 11.340 22.203 27.121 1.00 87.56 188 GLN A CA 1
ATOM 1479 C C . GLN A 1 188 ? 11.506 21.370 28.398 1.00 87.56 188 GLN A C 1
ATOM 1481 O O . GLN A 1 188 ? 10.532 21.169 29.123 1.00 87.56 188 GLN A O 1
ATOM 1486 N N . GLN A 1 189 ? 12.724 20.908 28.685 1.00 85.38 189 GLN A N 1
ATOM 1487 C CA . GLN A 1 189 ? 13.015 20.170 29.909 1.00 85.38 189 GLN A CA 1
ATOM 1488 C C . GLN A 1 189 ? 12.843 21.059 31.149 1.00 85.38 189 GLN A C 1
ATOM 1490 O O . GLN A 1 189 ? 12.095 20.703 32.054 1.00 85.38 189 GLN A O 1
ATOM 1495 N N . GLU A 1 190 ? 13.453 22.241 31.168 1.00 87.62 190 GLU A N 1
ATOM 1496 C CA . GLU A 1 190 ? 13.364 23.158 32.310 1.00 87.62 190 GLU A CA 1
ATOM 1497 C C . GLU A 1 190 ? 11.933 23.671 32.532 1.00 87.62 190 GLU A C 1
ATOM 1499 O O . GLU A 1 190 ? 11.478 23.780 33.667 1.00 87.62 190 GLU A O 1
ATOM 1504 N N . LEU A 1 191 ? 11.173 23.902 31.457 1.00 89.19 191 LEU A N 1
ATOM 1505 C CA . LEU A 1 191 ? 9.751 24.244 31.531 1.00 89.19 191 LEU A CA 1
ATOM 1506 C C . LEU A 1 191 ? 8.931 23.132 32.200 1.00 89.19 191 LEU A C 1
ATOM 1508 O O . LEU A 1 191 ? 8.030 23.424 32.985 1.00 89.19 191 LEU A O 1
ATOM 1512 N N . SER A 1 192 ? 9.265 21.867 31.918 1.00 85.50 192 SER A N 1
ATOM 1513 C CA . SER A 1 192 ? 8.606 20.702 32.518 1.00 85.50 192 SER A CA 1
ATOM 1514 C C . SER A 1 192 ? 8.954 20.501 33.996 1.00 85.50 192 SER A C 1
ATOM 1516 O O . SER A 1 192 ? 8.181 19.883 34.730 1.00 85.50 192 SER A O 1
ATOM 1518 N N . GLU A 1 193 ? 10.068 21.068 34.460 1.00 86.56 193 GLU A N 1
ATOM 1519 C CA . GLU A 1 193 ? 10.518 21.019 35.857 1.00 86.56 193 GLU A CA 1
ATOM 1520 C C . GLU A 1 193 ? 10.076 22.259 36.657 1.00 86.56 193 GLU A C 1
ATOM 1522 O O . GLU A 1 193 ? 9.878 22.171 37.868 1.00 86.56 193 GLU A O 1
ATOM 1527 N N . ALA A 1 194 ? 9.841 23.392 35.991 1.00 86.69 194 ALA A N 1
ATOM 1528 C CA . ALA A 1 194 ? 9.388 24.629 36.618 1.00 86.69 194 ALA A CA 1
ATOM 1529 C C . ALA A 1 194 ? 7.958 24.524 37.175 1.00 86.69 194 ALA A C 1
ATOM 1531 O O . ALA A 1 194 ? 7.110 23.802 36.641 1.00 86.69 194 ALA A O 1
ATOM 1532 N N . ASP A 1 195 ? 7.675 25.296 38.226 1.00 87.06 195 ASP A N 1
ATOM 1533 C CA . ASP A 1 195 ? 6.343 25.419 38.820 1.00 87.06 195 ASP A CA 1
ATOM 1534 C C . ASP A 1 195 ? 5.867 26.873 38.751 1.00 87.06 195 ASP A C 1
ATOM 1536 O O . ASP A 1 195 ? 6.455 27.773 39.356 1.00 87.06 195 ASP A O 1
ATOM 1540 N N . PHE A 1 196 ? 4.834 27.120 37.944 1.00 88.44 196 PHE A N 1
ATOM 1541 C CA . PHE A 1 196 ? 4.241 28.441 37.772 1.00 88.44 196 PHE A CA 1
ATOM 1542 C C . PHE A 1 196 ? 2.819 28.366 37.201 1.00 88.44 196 PHE A C 1
ATOM 1544 O O . PHE A 1 196 ? 2.447 27.379 36.554 1.00 88.44 196 PHE A O 1
ATOM 1551 N N . PRO A 1 197 ? 2.004 29.419 37.401 1.00 83.81 197 PRO A N 1
ATOM 1552 C CA . PRO A 1 197 ? 0.662 29.483 36.836 1.00 83.81 197 PRO A CA 1
ATOM 1553 C C . PRO A 1 197 ? 0.685 29.355 35.309 1.00 83.81 197 PRO A C 1
ATOM 1555 O O . PRO A 1 197 ? 1.496 29.991 34.643 1.00 83.81 197 PRO A O 1
ATOM 1558 N N . ASN A 1 198 ? -0.241 28.574 34.750 1.00 85.62 198 ASN A N 1
ATOM 1559 C CA . ASN A 1 198 ? -0.374 28.344 33.304 1.00 85.62 198 ASN A CA 1
ATOM 1560 C C . ASN A 1 198 ? 0.819 27.613 32.654 1.00 85.62 198 ASN A C 1
ATOM 1562 O O . ASN A 1 198 ? 0.994 27.680 31.437 1.00 85.62 198 ASN A O 1
ATOM 1566 N N . LYS A 1 199 ? 1.607 26.856 33.435 1.00 89.38 199 LYS A N 1
ATOM 1567 C CA . LYS A 1 199 ? 2.658 25.957 32.925 1.00 89.38 199 LYS A CA 1
ATOM 1568 C C . LYS A 1 199 ? 2.187 25.104 31.749 1.00 89.38 199 LYS A C 1
ATOM 1570 O O . LYS A 1 199 ? 2.862 25.038 30.729 1.00 89.38 199 LYS A O 1
ATOM 1575 N N . LYS A 1 200 ? 1.007 24.491 31.876 1.00 88.44 200 LYS A N 1
ATOM 1576 C CA . LYS A 1 200 ? 0.458 23.610 30.842 1.00 88.44 200 LYS A CA 1
ATOM 1577 C C . LYS A 1 200 ? 0.227 24.340 29.515 1.00 88.44 200 LYS A C 1
ATOM 1579 O O . LYS A 1 200 ? 0.526 23.790 28.460 1.00 88.44 200 LYS A O 1
ATOM 1584 N N . ASP A 1 201 ? -0.237 25.586 29.575 1.00 88.69 201 ASP A N 1
ATOM 1585 C CA . ASP A 1 201 ? -0.436 26.416 28.384 1.00 88.69 201 ASP A CA 1
ATOM 1586 C C . ASP A 1 201 ? 0.909 26.791 27.746 1.00 88.69 201 ASP A C 1
ATOM 1588 O O . ASP A 1 201 ? 1.035 26.811 26.523 1.00 88.69 201 ASP A O 1
ATOM 1592 N N . ALA A 1 202 ? 1.938 27.041 28.563 1.00 90.69 202 ALA A N 1
ATOM 1593 C CA . ALA A 1 202 ? 3.286 27.315 28.075 1.00 90.69 202 ALA A CA 1
ATOM 1594 C C . ALA A 1 202 ? 3.911 26.079 27.405 1.00 90.69 202 ALA A C 1
ATOM 1596 O O . ALA A 1 202 ? 4.520 26.205 26.343 1.00 90.69 202 ALA A O 1
ATOM 1597 N N . GLU A 1 203 ? 3.725 24.887 27.982 1.00 88.94 203 GLU A N 1
ATOM 1598 C CA . GLU A 1 203 ? 4.167 23.609 27.406 1.00 88.94 203 GLU A CA 1
ATOM 1599 C C . GLU A 1 203 ? 3.482 23.332 26.064 1.00 88.94 203 GLU A C 1
ATOM 1601 O O . GLU A 1 203 ? 4.145 22.964 25.091 1.00 88.94 203 GLU A O 1
ATOM 1606 N N . ASP A 1 204 ? 2.170 23.562 25.984 1.00 90.19 204 ASP A N 1
ATOM 1607 C CA . ASP A 1 204 ? 1.395 23.354 24.760 1.00 90.19 204 ASP A CA 1
ATOM 1608 C C . ASP A 1 204 ? 1.802 24.336 23.657 1.00 90.19 204 ASP A C 1
ATOM 1610 O O . ASP A 1 204 ? 1.980 23.939 22.501 1.00 90.19 204 ASP A O 1
ATOM 1614 N N . MET A 1 205 ? 2.021 25.608 24.004 1.00 90.25 205 MET A N 1
ATOM 1615 C CA . MET A 1 205 ? 2.509 26.608 23.052 1.00 90.25 205 MET A CA 1
ATOM 1616 C C . MET A 1 205 ? 3.929 26.298 22.572 1.00 90.25 205 MET A C 1
ATOM 1618 O O . MET A 1 205 ? 4.189 26.379 21.370 1.00 90.25 205 MET A O 1
ATOM 1622 N N . LEU A 1 206 ? 4.839 25.909 23.472 1.00 90.06 206 LEU A N 1
ATOM 1623 C CA . LEU A 1 206 ? 6.198 25.511 23.101 1.00 90.06 206 LEU A CA 1
ATOM 1624 C C . LEU A 1 206 ? 6.179 24.272 22.194 1.00 90.06 206 LEU A C 1
ATOM 1626 O O . LEU A 1 206 ? 6.904 24.231 21.201 1.00 90.06 206 LEU A O 1
ATOM 1630 N N . SER A 1 207 ? 5.304 23.301 22.470 1.00 88.38 207 SER A N 1
ATOM 1631 C CA . SER A 1 207 ? 5.115 22.120 21.622 1.00 88.38 207 SER A CA 1
ATOM 1632 C C . SER A 1 207 ? 4.617 22.477 20.215 1.00 88.38 207 SER A C 1
ATOM 1634 O O . SER A 1 207 ? 5.152 21.960 19.229 1.00 88.38 207 SER A O 1
ATOM 1636 N N . ASP A 1 208 ? 3.653 23.398 20.087 1.00 86.12 208 ASP A N 1
ATOM 1637 C CA . ASP A 1 208 ? 3.173 23.860 18.773 1.00 86.12 208 ASP A CA 1
ATOM 1638 C C . ASP A 1 208 ? 4.276 24.611 18.007 1.00 86.12 208 ASP A C 1
ATOM 1640 O O . ASP A 1 208 ? 4.484 24.382 16.814 1.00 86.12 208 ASP A O 1
ATOM 1644 N N . ILE A 1 209 ? 5.065 25.442 18.696 1.00 86.50 209 ILE A N 1
ATOM 1645 C CA . ILE A 1 209 ? 6.225 26.125 18.105 1.00 86.50 209 ILE A CA 1
ATOM 1646 C C . ILE A 1 209 ? 7.262 25.115 17.595 1.00 86.50 209 ILE A C 1
ATOM 1648 O O . ILE A 1 209 ? 7.739 25.256 16.465 1.00 86.50 209 ILE A O 1
ATOM 1652 N N . ILE A 1 210 ? 7.590 24.085 18.383 1.00 83.88 210 ILE A N 1
ATOM 1653 C CA . ILE A 1 210 ? 8.521 23.018 17.987 1.00 83.88 210 ILE A CA 1
ATOM 1654 C C . ILE A 1 210 ? 8.014 22.317 16.729 1.00 83.88 210 ILE A C 1
ATOM 1656 O O . ILE A 1 210 ? 8.740 22.229 15.740 1.00 83.88 210 ILE A O 1
ATOM 1660 N N . LYS A 1 211 ? 6.753 21.875 16.741 1.00 83.94 211 LYS A N 1
ATOM 1661 C CA . LYS A 1 211 ? 6.137 21.139 15.633 1.00 83.94 211 LYS A CA 1
ATOM 1662 C C . LYS A 1 211 ? 6.112 21.951 14.337 1.00 83.94 211 LYS A C 1
ATOM 1664 O O . LYS A 1 211 ? 6.411 21.430 13.263 1.00 83.94 211 LYS A O 1
ATOM 1669 N N . ARG A 1 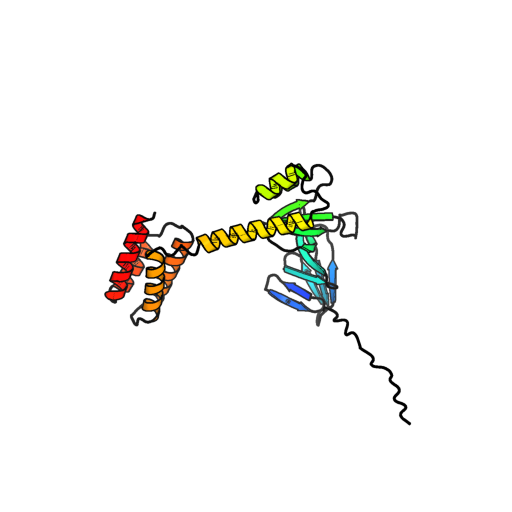212 ? 5.769 23.235 14.421 1.00 82.81 212 ARG A N 1
ATOM 1670 C CA . ARG A 1 212 ? 5.726 24.128 13.255 1.00 82.81 212 ARG A CA 1
ATOM 1671 C C . ARG A 1 212 ? 7.118 24.411 12.711 1.00 82.81 212 ARG A C 1
ATOM 1673 O O . ARG A 1 212 ? 7.321 24.352 11.502 1.00 82.81 212 ARG A O 1
ATOM 1680 N N . THR A 1 213 ? 8.086 24.625 13.598 1.00 77.00 213 THR A N 1
ATOM 1681 C CA . THR A 1 213 ? 9.486 24.822 13.208 1.00 77.00 213 THR A CA 1
ATOM 1682 C C . THR A 1 213 ? 10.056 23.559 12.552 1.00 77.00 213 THR A C 1
ATOM 1684 O O . THR A 1 213 ? 10.699 23.657 11.511 1.00 77.00 213 THR A O 1
ATOM 1687 N N . SER A 1 214 ? 9.763 22.361 13.078 1.00 73.94 214 SER A N 1
ATOM 1688 C CA . SER A 1 214 ? 10.203 21.093 12.469 1.00 73.94 214 SER A CA 1
ATOM 1689 C C . SER A 1 214 ? 9.568 20.822 11.103 1.00 73.94 214 SER A C 1
ATOM 1691 O O . SER A 1 214 ? 10.168 20.156 10.265 1.00 73.94 214 SER A O 1
ATOM 1693 N N . ASN A 1 215 ? 8.371 21.358 10.864 1.00 74.94 215 ASN A N 1
ATOM 1694 C CA . ASN A 1 215 ? 7.671 21.255 9.585 1.00 74.94 215 ASN A CA 1
ATOM 1695 C C . ASN A 1 215 ? 8.045 22.371 8.592 1.00 74.94 215 ASN A C 1
ATOM 1697 O O . ASN A 1 215 ? 7.460 22.430 7.510 1.00 74.94 215 ASN A O 1
ATOM 1701 N N . ASN A 1 216 ? 8.993 23.252 8.937 1.00 71.56 216 ASN A N 1
ATOM 1702 C CA . ASN A 1 216 ? 9.358 24.433 8.148 1.00 71.56 216 ASN A CA 1
ATOM 1703 C C . ASN A 1 216 ? 8.158 25.366 7.864 1.00 71.56 216 ASN A C 1
ATOM 1705 O O . ASN A 1 216 ? 8.037 25.955 6.788 1.00 71.56 216 ASN A O 1
ATOM 1709 N N . GLU A 1 217 ? 7.236 25.470 8.825 1.00 72.94 217 GLU A N 1
ATOM 1710 C CA . GLU A 1 217 ? 6.067 26.346 8.761 1.00 72.94 217 GLU A CA 1
ATOM 1711 C C . GLU A 1 217 ? 6.383 27.734 9.338 1.00 72.94 217 GLU A C 1
ATOM 1713 O O . GLU A 1 217 ? 7.110 27.879 10.324 1.00 72.94 217 GLU A O 1
ATOM 1718 N N . LYS A 1 218 ? 5.769 28.781 8.771 1.00 80.19 218 LYS A N 1
ATOM 1719 C CA . LYS A 1 218 ? 5.880 30.145 9.303 1.00 80.19 218 LYS A CA 1
ATOM 1720 C C . LYS A 1 218 ? 5.234 30.223 10.688 1.00 80.19 218 LYS A C 1
ATOM 1722 O O . LYS A 1 218 ? 4.036 29.978 10.818 1.00 80.19 218 LYS A O 1
ATOM 1727 N N . LEU A 1 219 ? 6.003 30.636 11.696 1.00 83.44 219 LEU A N 1
ATOM 1728 C CA . LEU A 1 219 ? 5.507 30.809 13.061 1.00 83.44 219 LEU A CA 1
ATOM 1729 C C . LEU A 1 219 ? 4.549 32.010 13.156 1.00 83.44 219 LEU A C 1
ATOM 1731 O O . LEU A 1 219 ? 4.951 33.143 12.872 1.00 83.44 219 LEU A O 1
ATOM 1735 N N . PRO A 1 220 ? 3.288 31.804 13.572 1.00 87.31 220 PRO A N 1
ATOM 1736 C CA . PRO A 1 220 ? 2.376 32.903 13.845 1.00 87.31 220 PRO A CA 1
ATOM 1737 C C . PRO A 1 220 ? 2.842 33.756 15.033 1.00 87.31 220 PRO A C 1
ATOM 1739 O O . PRO A 1 220 ? 3.234 33.228 16.074 1.00 87.31 220 PRO A O 1
ATOM 1742 N N . ASN A 1 221 ? 2.705 35.082 14.924 1.00 87.38 221 ASN A N 1
ATOM 1743 C CA . ASN A 1 221 ? 3.097 36.012 15.993 1.00 87.38 221 ASN A CA 1
ATOM 1744 C C . ASN A 1 221 ? 2.389 35.729 17.327 1.00 87.38 221 ASN A C 1
ATOM 1746 O O . ASN A 1 221 ? 2.985 35.933 18.379 1.00 87.38 221 ASN A O 1
ATOM 1750 N N . TYR A 1 222 ? 1.150 35.227 17.302 1.00 88.81 222 TYR A N 1
ATOM 1751 C CA . TYR A 1 222 ? 0.403 34.945 18.529 1.00 88.81 222 TYR A CA 1
ATOM 1752 C C . TYR A 1 222 ? 1.048 33.843 19.384 1.00 88.81 222 TYR A C 1
ATOM 1754 O O . TYR A 1 222 ? 0.971 33.929 20.603 1.00 88.81 222 TYR A O 1
ATOM 1762 N N . LEU A 1 223 ? 1.702 32.840 18.779 1.00 88.31 223 LEU A N 1
ATOM 1763 C CA . LEU A 1 223 ? 2.408 31.793 19.530 1.00 88.31 223 LEU A CA 1
ATOM 1764 C C . LEU A 1 223 ? 3.647 32.367 20.208 1.00 88.31 223 LEU A C 1
ATOM 1766 O O . LEU A 1 223 ? 3.915 32.093 21.373 1.00 88.31 223 LEU A O 1
ATOM 1770 N N . VAL A 1 224 ? 4.378 33.205 19.472 1.00 90.50 224 VAL A N 1
ATOM 1771 C CA . VAL A 1 224 ? 5.615 33.816 19.953 1.00 90.50 224 VAL A CA 1
ATOM 1772 C C . VAL A 1 224 ? 5.335 34.783 21.102 1.00 90.50 224 VAL A C 1
ATOM 1774 O O . VAL A 1 224 ? 5.984 34.714 22.145 1.00 90.50 224 VAL A O 1
ATOM 1777 N N . GLU A 1 225 ? 4.358 35.671 20.935 1.00 92.06 225 GLU A N 1
ATOM 1778 C CA . GLU A 1 225 ? 3.967 36.628 21.974 1.00 92.06 225 GLU A CA 1
ATOM 1779 C C . GLU A 1 225 ? 3.226 35.936 23.127 1.00 92.06 225 GLU A C 1
ATOM 1781 O O . GLU A 1 225 ? 3.430 36.288 24.287 1.00 92.06 225 GLU A O 1
ATOM 1786 N N . GLY A 1 226 ? 2.424 34.908 22.832 1.00 91.69 226 GLY A N 1
ATOM 1787 C CA . GLY A 1 226 ? 1.730 34.087 23.824 1.00 91.69 226 GLY A CA 1
ATOM 1788 C C . GLY A 1 226 ? 2.698 33.415 24.794 1.00 91.69 226 GLY A C 1
ATOM 1789 O O . GLY A 1 226 ? 2.605 33.647 25.998 1.00 91.69 226 GLY A O 1
ATOM 1790 N N . LEU A 1 227 ? 3.692 32.684 24.277 1.00 92.75 227 LEU A N 1
ATOM 1791 C CA . LEU A 1 227 ? 4.715 32.052 25.112 1.00 92.75 227 LEU A CA 1
ATOM 1792 C C . LEU A 1 227 ? 5.560 33.092 25.866 1.00 92.75 227 LEU A C 1
ATOM 1794 O O . LEU A 1 227 ? 5.816 32.932 27.056 1.00 92.75 227 LEU A O 1
ATOM 1798 N N . THR A 1 228 ? 5.916 34.208 25.217 1.00 94.19 228 THR A N 1
ATOM 1799 C CA . THR A 1 228 ? 6.636 35.316 25.875 1.00 94.19 228 THR A CA 1
ATOM 1800 C C . THR A 1 228 ? 5.865 35.844 27.088 1.00 94.19 228 THR A C 1
ATOM 1802 O O . THR A 1 228 ? 6.464 36.109 28.126 1.00 94.19 228 THR A O 1
ATOM 1805 N N . ASN A 1 229 ? 4.542 35.988 26.982 1.00 92.94 229 ASN A N 1
ATOM 1806 C CA . ASN A 1 229 ? 3.699 36.483 28.069 1.00 92.94 229 ASN A CA 1
ATOM 1807 C C . ASN A 1 229 ? 3.581 35.486 29.225 1.00 92.94 229 ASN A C 1
ATOM 1809 O O . ASN A 1 229 ? 3.623 35.908 30.380 1.00 92.94 229 ASN A O 1
ATOM 1813 N N . LEU A 1 230 ? 3.474 34.190 28.921 1.00 91.25 230 LEU A N 1
ATOM 1814 C CA . LEU A 1 230 ? 3.382 33.127 29.926 1.00 91.25 230 LEU A CA 1
ATOM 1815 C C . LEU A 1 230 ? 4.681 32.967 30.725 1.00 91.25 230 LEU A C 1
ATOM 1817 O O . LEU A 1 230 ? 4.633 32.695 31.920 1.00 91.25 230 LEU A O 1
ATOM 1821 N N . LEU A 1 231 ? 5.835 33.205 30.098 1.00 92.62 231 LEU A N 1
ATOM 1822 C CA . LEU A 1 231 ? 7.140 33.103 30.756 1.00 92.62 231 LEU A CA 1
ATOM 1823 C C . LEU A 1 231 ? 7.550 34.372 31.524 1.00 92.62 231 LEU A C 1
ATOM 1825 O O . LEU A 1 231 ? 8.594 34.375 32.165 1.00 92.62 231 LEU A O 1
ATOM 1829 N N . ARG A 1 232 ? 6.750 35.452 31.530 1.00 91.56 232 ARG A N 1
ATOM 1830 C CA . ARG A 1 232 ? 7.110 36.715 32.219 1.00 91.56 232 ARG A CA 1
ATOM 1831 C C . ARG A 1 232 ? 7.392 36.558 33.708 1.00 91.56 232 ARG A C 1
ATOM 1833 O O . ARG A 1 232 ? 8.184 37.315 34.259 1.00 91.56 232 ARG A O 1
ATOM 1840 N N . THR A 1 233 ? 6.733 35.602 34.351 1.00 86.06 233 THR A N 1
ATOM 1841 C CA . THR A 1 233 ? 6.916 35.299 35.774 1.00 86.06 233 THR A CA 1
ATOM 1842 C C . THR A 1 233 ? 8.093 34.359 36.035 1.00 86.06 233 THR A C 1
ATOM 1844 O O . THR A 1 233 ? 8.353 34.043 37.189 1.00 86.06 233 THR A O 1
ATOM 1847 N N . GLN A 1 234 ? 8.791 33.910 34.987 1.00 88.88 234 GLN A N 1
ATOM 1848 C CA . GLN A 1 234 ? 9.929 32.992 35.032 1.00 88.88 234 GLN A CA 1
ATOM 1849 C C . GLN A 1 234 ? 11.123 33.612 34.284 1.00 88.88 234 GLN A C 1
ATOM 1851 O O . GLN A 1 234 ? 11.346 33.298 33.113 1.00 88.88 234 GLN A O 1
ATOM 1856 N N . PRO A 1 235 ? 11.883 34.522 34.928 1.00 88.62 235 PRO A N 1
ATOM 1857 C CA . PRO A 1 235 ? 12.927 35.313 34.271 1.00 88.62 235 PRO A CA 1
ATOM 1858 C C . PRO A 1 235 ? 13.980 34.470 33.540 1.00 88.62 235 PRO A C 1
ATOM 1860 O O . PRO A 1 235 ? 14.358 34.812 32.423 1.00 88.62 235 PRO A O 1
ATOM 1863 N N . GLU A 1 236 ? 14.389 33.345 34.132 1.00 86.94 236 GLU A N 1
ATOM 1864 C CA . GLU A 1 236 ? 15.384 32.433 33.552 1.00 86.94 236 GLU A CA 1
ATOM 1865 C C . GLU A 1 236 ? 14.859 31.756 32.274 1.00 86.94 236 GLU A C 1
ATOM 1867 O O . GLU A 1 236 ? 15.527 31.757 31.239 1.00 86.94 236 GLU A O 1
ATOM 1872 N N . LEU A 1 237 ? 13.619 31.252 32.299 1.00 90.50 237 LEU A N 1
ATOM 1873 C CA . LEU A 1 237 ? 12.982 30.643 31.124 1.00 90.50 237 LEU A CA 1
ATOM 1874 C C . LEU A 1 237 ? 12.692 31.681 30.034 1.00 90.50 237 LEU A C 1
ATOM 1876 O O . LEU A 1 237 ? 12.827 31.394 28.843 1.00 90.50 237 LEU A O 1
ATOM 1880 N N . LEU A 1 238 ? 12.315 32.901 30.426 1.00 91.38 238 LEU A N 1
ATOM 1881 C CA . LEU A 1 238 ? 12.065 34.005 29.504 1.00 91.38 238 LEU A CA 1
ATOM 1882 C C . LEU A 1 238 ? 13.336 34.427 28.762 1.00 91.38 238 LEU A C 1
ATOM 1884 O O . LEU A 1 238 ? 13.286 34.681 27.557 1.00 91.38 238 LEU A O 1
ATOM 1888 N N . GLU A 1 239 ? 14.467 34.509 29.460 1.00 88.94 239 GLU A N 1
ATOM 1889 C CA . GLU A 1 239 ? 15.758 34.827 28.851 1.00 88.94 239 GLU A CA 1
ATOM 1890 C C . GLU A 1 239 ? 16.153 33.765 27.817 1.00 88.94 239 GLU A C 1
ATOM 1892 O O . GLU A 1 239 ? 16.485 34.092 26.673 1.00 88.94 239 GLU A O 1
ATOM 1897 N N . GLN A 1 240 ? 16.022 32.485 28.173 1.00 86.94 240 GLN A N 1
ATOM 1898 C CA . GLN A 1 240 ? 16.287 31.380 27.252 1.00 86.94 240 GLN A CA 1
ATOM 1899 C C . GLN A 1 240 ? 15.359 31.403 26.035 1.00 86.94 240 GLN A C 1
ATOM 1901 O O . GLN A 1 240 ? 15.820 31.262 24.898 1.00 86.94 240 GLN A O 1
ATOM 1906 N N . TRP A 1 241 ? 14.069 31.654 26.253 1.00 92.62 241 TRP A N 1
ATOM 1907 C CA . TRP A 1 241 ? 13.093 31.805 25.182 1.00 92.62 241 TRP A CA 1
ATOM 1908 C C . TRP A 1 241 ? 13.420 32.977 24.248 1.00 92.62 241 TRP A C 1
ATOM 1910 O O . TRP A 1 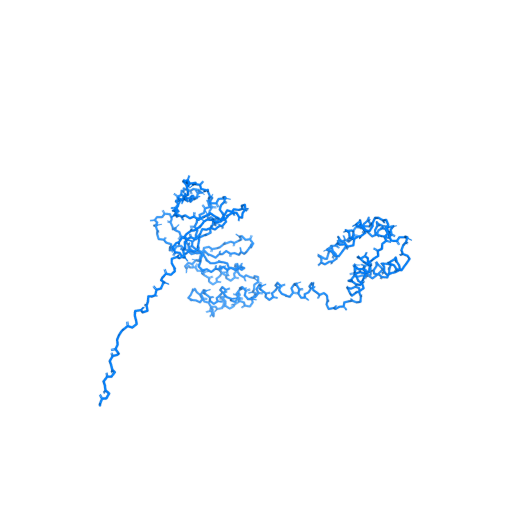241 ? 13.333 32.825 23.031 1.00 92.62 241 TRP A O 1
ATOM 1920 N N . ASN A 1 242 ? 13.851 34.128 24.769 1.00 90.38 242 ASN A N 1
ATOM 1921 C CA . ASN A 1 242 ? 14.217 35.277 23.936 1.00 90.38 242 ASN A CA 1
ATOM 1922 C C . ASN A 1 242 ? 15.419 34.977 23.027 1.00 90.38 242 ASN A C 1
ATOM 1924 O O . ASN A 1 242 ? 15.376 35.302 21.839 1.00 90.38 242 ASN A O 1
ATOM 1928 N N . ASN A 1 243 ? 16.431 34.274 23.542 1.00 85.69 243 ASN A N 1
ATOM 1929 C CA . ASN A 1 243 ? 17.590 33.844 22.754 1.00 85.69 243 ASN A CA 1
ATOM 1930 C C . ASN A 1 243 ? 17.196 32.884 21.616 1.00 85.69 243 ASN A C 1
ATOM 1932 O O . ASN A 1 243 ? 17.705 32.984 20.497 1.00 85.69 243 ASN A O 1
ATOM 1936 N N . ILE A 1 244 ? 16.255 31.973 21.881 1.00 87.75 244 ILE A N 1
ATOM 1937 C CA . ILE A 1 244 ? 15.694 31.055 20.879 1.00 87.75 244 ILE A CA 1
ATOM 1938 C C . ILE A 1 244 ? 14.868 31.825 19.842 1.00 87.75 244 ILE A C 1
ATOM 1940 O O . ILE A 1 244 ? 15.064 31.651 18.639 1.00 87.75 244 ILE A O 1
ATOM 1944 N N . LYS A 1 245 ? 13.969 32.704 20.295 1.00 86.19 245 LYS A N 1
ATOM 1945 C CA . LYS A 1 245 ? 13.076 33.520 19.461 1.00 86.19 245 LYS A CA 1
ATOM 1946 C C . LYS A 1 245 ? 13.845 34.347 18.432 1.00 86.19 245 LYS A C 1
ATOM 1948 O O . LYS A 1 245 ? 13.453 34.388 17.265 1.00 86.19 245 LYS A O 1
ATOM 1953 N N . ASP A 1 246 ? 14.944 34.975 18.836 1.00 80.38 246 ASP A N 1
ATOM 1954 C CA . ASP A 1 246 ? 15.760 35.797 17.939 1.00 80.38 246 ASP A CA 1
ATOM 1955 C C . ASP A 1 246 ? 16.494 34.958 16.888 1.00 80.38 246 ASP A C 1
ATOM 1957 O O . ASP A 1 246 ? 16.652 35.391 15.744 1.00 80.38 246 ASP A O 1
ATOM 1961 N N . ALA A 1 247 ? 16.891 33.733 17.235 1.00 77.50 247 ALA A N 1
ATOM 1962 C CA . ALA A 1 247 ? 17.487 32.801 16.287 1.00 77.50 247 ALA A CA 1
ATOM 1963 C C . ALA A 1 247 ? 16.452 32.240 15.293 1.00 77.50 247 ALA A C 1
ATOM 1965 O O . ALA A 1 247 ? 16.739 32.145 14.100 1.00 77.50 247 ALA A O 1
ATOM 1966 N N . LEU A 1 248 ? 15.226 31.958 15.751 1.00 77.38 248 LEU A N 1
ATOM 1967 C CA . LEU A 1 248 ? 14.107 31.523 14.902 1.00 77.38 248 LEU A CA 1
ATOM 1968 C C . LEU A 1 248 ? 13.658 32.605 13.904 1.00 77.38 248 LEU A C 1
ATOM 1970 O O . LEU A 1 248 ? 13.185 32.281 12.816 1.00 77.38 248 LEU A O 1
ATOM 1974 N N . ARG A 1 249 ? 13.820 33.891 14.244 1.00 71.62 249 ARG A N 1
ATOM 1975 C CA . ARG A 1 249 ? 13.509 35.021 13.348 1.00 71.62 249 ARG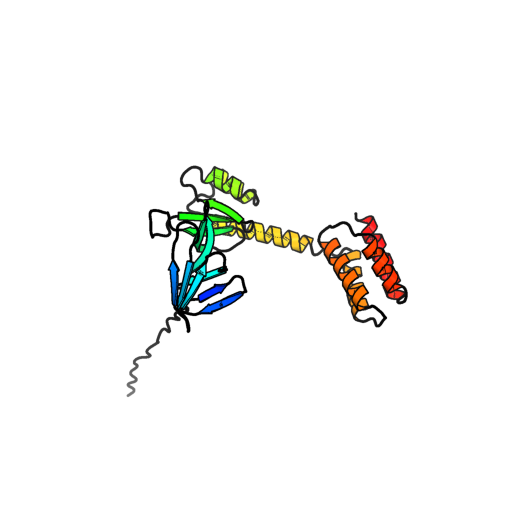 A CA 1
ATOM 1976 C C . ARG A 1 249 ? 14.594 35.304 12.305 1.00 71.62 249 ARG A C 1
ATOM 1978 O O . ARG A 1 249 ? 14.272 35.870 11.270 1.00 71.62 249 ARG A O 1
ATOM 1985 N N . LYS A 1 250 ? 15.855 34.938 12.562 1.00 63.66 250 LYS A N 1
ATOM 1986 C CA . LYS A 1 250 ? 16.984 35.144 11.630 1.00 63.66 250 LYS A CA 1
ATOM 1987 C C . LYS A 1 250 ? 17.149 34.019 10.598 1.00 63.66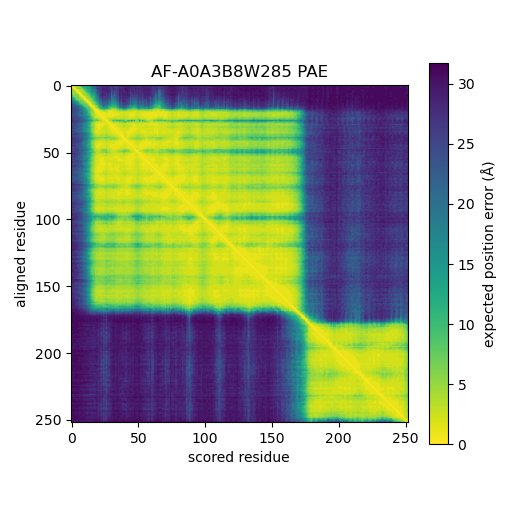 250 LYS A C 1
ATOM 1989 O O . LYS A 1 250 ? 17.875 34.209 9.629 1.00 63.66 250 LYS A O 1
ATOM 1994 N N . GLY A 1 251 ? 16.530 32.858 10.828 1.00 54.62 251 GLY A N 1
ATOM 1995 C CA . GLY A 1 251 ? 16.622 31.670 9.968 1.00 54.62 251 GLY A CA 1
ATOM 1996 C C . GLY A 1 251 ? 15.481 31.483 8.959 1.00 54.62 251 GLY A C 1
ATOM 1997 O O . GLY A 1 251 ? 15.466 30.452 8.293 1.00 54.62 251 GLY A O 1
ATOM 1998 N N . ASN A 1 252 ? 14.546 32.437 8.864 1.00 42.16 252 ASN A N 1
ATOM 1999 C CA . ASN A 1 252 ? 13.420 32.457 7.920 1.00 42.16 252 ASN A CA 1
ATOM 2000 C C . ASN A 1 252 ? 13.526 33.641 6.959 1.00 42.16 252 ASN A C 1
ATOM 2002 O O . ASN A 1 252 ? 13.857 34.746 7.444 1.00 42.16 252 ASN A O 1
#